Protein 3WCZ (pdb70)

Organism: Bombyx mori (NCBI:txid7091)

Foldseek 3Di:
DDAAAWDQFPVRDTDRQAEAEQACLPPDPPHDLLLSLVLLLLLLLLHYQEYEEEVVSVNLLSNLNNVVVCCVVPSDPPVSHAYEYEDDQQQQALVSQQVSLVVSCVSNVHQAHAEYEHEAQFHAHPVRHGDADGSLRSVNSVVVCCVVVRYVFYAYELAFLVRQVVSVVRDPDHHREYEYADELAAHPVVRCVSCVVVRHAYEHEPLHQPLDPSPDPPGADDHLVRPLLVVVCVVVVAGSLLVSLLLQVVSVYRYHDYDSDSVVSSRNSPNPPDHDDPVSNVVSNVNYNSDDSDDPCVCVPHHRNRD

Solvent-accessible surface area: 13074 Å² total; per-residue (Å²): 114,43,121,14,62,66,48,130,9,73,38,43,51,77,0,12,17,0,0,0,7,4,21,49,84,50,31,131,185,101,29,76,71,66,33,3,44,49,2,0,39,65,0,2,80,13,2,0,37,0,0,4,0,0,32,53,51,127,0,5,99,21,0,6,69,0,2,56,65,0,63,88,102,64,58,7,78,41,131,100,4,12,0,0,0,1,1,52,0,33,73,1,29,107,117,61,0,26,71,16,0,92,95,1,9,183,88,2,67,21,126,18,0,15,0,1,0,0,14,12,0,0,2,7,100,119,109,71,42,71,30,115,38,50,4,40,76,0,2,70,0,0,11,33,0,65,126,117,32,34,1,92,0,1,0,0,1,9,2,44,41,104,11,0,64,92,0,25,85,89,31,133,23,90,0,1,0,0,4,3,1,0,0,2,2,5,1,25,68,110,21,6,60,52,0,75,93,46,44,1,15,0,0,0,28,19,4,26,0,6,14,59,97,54,78,108,137,76,37,14,76,2,96,67,109,23,106,53,0,46,62,12,12,122,118,40,220,28,42,25,20,12,0,2,0,30,0,0,18,48,32,35,2,0,0,9,0,49,9,29,44,94,116,129,0,41,80,9,1,50,0,65,105,25,116,9,57,165,112,22,21,44,43,0,24,150,35,47,126,111,72,72,16,68,106,21,51,140,35,138,142,39,56,52,34,9,73

Sequence (307 aa):
AVQAPCIQLNDGNTIPIVALGTGRGTAKESDSIDEVRQAVYWAIEAGYRHIDTAAVYQDEEQVGQGIAAEAIANGLVTREELFVTTKLWNDKHARRDQVVPALQESLKKLGLDYIDLYLIHFPIATKPDDSPDNIDYLETWQQGMQDARQLGLARRSIGVSNFNATQITRLVSNSYYIRPVINQIEVNPTNTQEPLVAHCQSLGIAVMAYSPFGFVVSRGQTGAPPPRSDDPTLTALANKYRKSVGQILLRYLIDRGLIPIPKSTNKQRIAQNIDLFDFQLTFEEVAAINQFNKNHRVIDISDWKDYPNYPN

Radius of gyration: 18.41 Å; Cα contacts (8 Å, |Δi|>4): 609; chains: 1; bounding box: 46×53×42 Å

Secondary structure (DSSP, 8-state):
--PPPEEEPTTS-EEES--EE---TT--TT--THHHHHHHHHHHHTT--EEE--GGGT-HHHHHHHHHHHHHTTS--GGG-EEEEEE-TT--SHHHHHHHHHHHHHHHT-S-EEEEEES-S-EE-TTS-EE---HHHHHHHHHHHHHTTSEEEEEEES--HHHHHHHHHT-SS--SEEEEE-BTTB--HHHHHHHHHTT-EEEEESTTGGGS--S-SSPPSPPTT-HHHHHHHHHHT--HHHHHHHHHHHTT-EE--B---HHHHHHHH--SS----HHHHHHHHTT-----SS--GGGTTSTT---

Structure (mmCIF, N/CA/C/O backbone):
data_3WCZ
#
_entry.id   3WCZ
#
_cell.length_a   46.089
_cell.length_b   55.359
_cell.length_c   59.197
_cell.angle_alpha   90.00
_cell.angle_beta   106.80
_cell.angle_gamma   90.00
#
_symmetry.space_group_name_H-M   'P 1 21 1'
#
loop_
_entity.id
_entity.type
_entity.pdbx_description
1 polymer 'Aldo-keto reductase 2E'
2 non-polymer 'NADP NICOTINAMIDE-ADENINE-DINUCLEOTIDE PHOSPHATE'
3 non-polymer 1,2-ETHANEDIOL
4 non-polymer 'CITRIC ACID'
5 water water
#
loop_
_atom_site.group_PDB
_atom_site.id
_atom_site.type_symbol
_atom_site.label_atom_id
_atom_site.label_alt_id
_atom_site.label_comp_id
_atom_site.label_asym_id
_atom_site.label_entity_id
_atom_site.label_seq_id
_atom_site.pdbx_PDB_ins_code
_atom_site.Cartn_x
_atom_site.Cartn_y
_atom_site.Cartn_z
_atom_site.occupancy
_atom_site.B_iso_or_equiv
_atom_site.auth_seq_id
_atom_site.auth_comp_id
_atom_site.auth_asym_id
_atom_site.auth_atom_id
_atom_site.pdbx_PDB_model_num
ATOM 1 N N . ALA A 1 2 ? 33.253 18.305 16.088 1.00 25.72 2 ALA A N 1
ATOM 2 C CA . ALA A 1 2 ? 32.689 19.646 15.906 1.00 40.68 2 ALA A CA 1
ATOM 3 C C . ALA A 1 2 ? 31.565 19.956 16.908 1.00 40.59 2 ALA A C 1
ATOM 4 O O . ALA A 1 2 ? 31.743 20.783 17.798 1.00 35.04 2 ALA A O 1
ATOM 10 N N . VAL A 1 3 ? 30.409 19.304 16.760 1.00 24.42 3 VAL A N 1
ATOM 11 C CA . VAL A 1 3 ? 29.320 19.448 17.728 1.00 29.50 3 VAL A CA 1
ATOM 12 C C . VAL A 1 3 ? 28.979 18.073 18.300 1.00 21.85 3 VAL A C 1
ATOM 13 O O . VAL A 1 3 ? 28.623 17.176 17.531 1.00 26.15 3 VAL A O 1
ATOM 26 N N . GLN A 1 4 ? 29.098 17.858 19.615 1.00 23.01 4 GLN A N 1
ATOM 27 C CA . GLN A 1 4 ? 28.585 16.592 20.161 1.00 16.49 4 GLN A CA 1
ATOM 28 C C . GLN A 1 4 ? 27.177 16.790 20.702 1.00 15.81 4 GLN A C 1
ATOM 29 O O . GLN A 1 4 ? 26.896 17.682 21.528 1.00 17.37 4 GLN A O 1
ATOM 43 N N . ALA A 1 5 ? 26.265 15.992 20.178 1.00 11.37 5 ALA A N 1
ATOM 44 C CA . ALA A 1 5 ? 24.903 16.025 20.636 1.00 9.84 5 ALA A CA 1
ATOM 45 C C . ALA A 1 5 ? 24.875 15.603 22.089 1.00 11.06 5 ALA A C 1
ATOM 46 O O . ALA A 1 5 ? 25.647 14.725 22.522 1.00 11.33 5 ALA A O 1
ATOM 53 N N . PRO A 1 6 ? 23.963 16.189 22.869 1.00 9.27 6 PRO A N 1
ATOM 54 C CA . PRO A 1 6 ? 23.698 15.684 24.215 1.00 9.43 6 PRO A CA 1
ATOM 55 C C . PRO A 1 6 ? 23.049 14.323 24.169 1.00 14.48 6 PRO A C 1
ATOM 56 O O . PRO A 1 6 ? 22.643 13.854 23.096 1.00 12.55 6 PRO A O 1
ATOM 67 N N . CYS A 1 7 ? 22.878 13.709 25.331 1.00 15.68 7 CYS A N 1
ATOM 68 C CA . CYS A 1 7 ? 22.178 12.430 25.410 1.00 17.55 7 CYS A CA 1
ATOM 69 C C . CYS A 1 7 ? 20.801 12.417 26.124 1.00 20.17 7 CYS A C 1
ATOM 70 O O . CYS A 1 7 ? 20.481 13.303 26.925 1.00 19.68 7 CYS A O 1
ATOM 78 N N . ILE A 1 8 ? 19.977 11.419 25.805 1.00 19.85 8 ILE A N 1
ATOM 79 C CA . ILE A 1 8 ? 18.851 11.025 26.659 1.00 13.94 8 ILE A CA 1
ATOM 80 C C . ILE A 1 8 ? 19.332 9.806 27.508 1.00 19.18 8 ILE A C 1
ATOM 81 O O . ILE A 1 8 ? 20.048 8.914 27.015 1.00 20.04 8 ILE A O 1
ATOM 97 N N . GLN A 1 9 ? 19.035 9.797 28.803 1.00 20.55 9 GLN A N 1
ATOM 98 C CA . GLN A 1 9 ? 19.319 8.614 29.605 1.00 19.35 9 GLN A CA 1
ATOM 99 C C . GLN A 1 9 ? 18.147 7.654 29.451 1.00 12.51 9 GLN A C 1
ATOM 100 O O . GLN A 1 9 ? 17.026 8.045 29.694 1.00 14.83 9 GLN A O 1
ATOM 114 N N . LEU A 1 10 ? 18.411 6.423 28.999 1.00 12.93 10 LEU A N 1
ATOM 115 C CA . LEU A 1 10 ? 17.328 5.436 28.776 1.00 12.80 10 LEU A CA 1
ATOM 116 C C . LEU A 1 10 ? 16.852 4.779 30.072 1.00 11.38 10 LEU A C 1
ATOM 117 O O . LEU A 1 10 ? 17.524 4.871 31.110 1.00 11.54 10 LEU A O 1
ATOM 133 N N . ASN A 1 11 ? 15.712 4.091 30.001 1.00 10.18 11 ASN A N 1
ATOM 134 C CA . ASN A 1 11 ? 15.173 3.433 31.182 1.00 10.98 11 ASN A CA 1
ATOM 135 C C . ASN A 1 11 ? 16.057 2.320 31.760 1.00 10.94 11 ASN A C 1
ATOM 136 O O . ASN A 1 11 ? 15.801 1.864 32.878 1.00 13.26 11 ASN A O 1
ATOM 147 N N . ASP A 1 12 ? 17.085 1.889 31.035 1.00 9.94 12 ASP A N 1
ATOM 148 C CA . ASP A 1 12 ? 18.023 0.878 31.541 1.00 10.27 12 ASP A CA 1
ATOM 149 C C . ASP A 1 12 ? 19.359 1.518 31.999 1.00 10.69 12 ASP A C 1
ATOM 150 O O . ASP A 1 12 ? 20.315 0.811 32.325 1.00 10.66 12 ASP A O 1
ATOM 159 N N . GLY A 1 13 ? 19.405 2.848 31.992 1.00 10.36 13 GLY A N 1
ATOM 160 C CA . GLY A 1 13 ? 20.589 3.578 32.423 1.00 11.89 13 GLY A CA 1
ATOM 161 C C . GLY A 1 13 ? 21.554 3.962 31.326 1.00 13.51 13 GLY A C 1
ATOM 162 O O . GLY A 1 13 ? 22.400 4.838 31.530 1.00 14.60 13 GLY A O 1
ATOM 166 N N . ASN A 1 14 ? 21.436 3.323 30.164 1.00 10.83 14 ASN A N 1
ATOM 167 C CA . ASN A 1 14 ? 22.357 3.650 29.088 1.00 12.19 14 ASN A CA 1
ATOM 168 C C . ASN A 1 14 ? 22.061 5.026 28.526 1.00 12.55 14 ASN A C 1
ATOM 169 O O . ASN A 1 14 ? 20.918 5.444 28.457 1.00 14.01 14 ASN A O 1
ATOM 180 N N . THR A 1 15 ? 23.102 5.7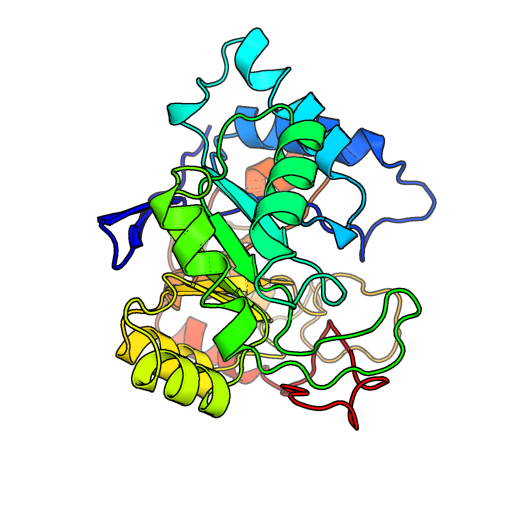38 28.129 1.00 14.81 15 THR A N 1
ATOM 181 C CA . THR A 1 15 ? 22.897 7.037 27.529 1.00 14.47 15 THR A CA 1
ATOM 182 C C . THR A 1 15 ? 23.036 6.941 26.025 1.00 13.38 15 THR A C 1
ATOM 183 O O . THR A 1 15 ? 23.862 6.183 25.518 1.00 15.91 15 THR A O 1
ATOM 194 N N . ILE A 1 16 ? 22.177 7.671 25.349 1.00 12.58 16 ILE A N 1
ATOM 195 C CA . ILE A 1 16 ? 22.116 7.613 23.899 1.00 10.34 16 ILE A CA 1
ATOM 196 C C . ILE A 1 16 ? 22.205 9.030 23.339 1.00 12.33 16 ILE A C 1
ATOM 197 O O . ILE A 1 16 ? 21.476 9.939 23.779 1.00 12.32 16 ILE A O 1
ATOM 213 N N . PRO A 1 17 ? 23.106 9.240 22.371 1.00 8.70 17 PRO A N 1
ATOM 214 C CA . PRO A 1 17 ? 23.166 10.571 21.760 1.00 7.87 17 PRO A CA 1
ATOM 215 C C . PRO A 1 17 ? 21.895 10.859 21.015 1.00 8.70 17 PRO A C 1
ATOM 216 O O . PRO A 1 17 ? 21.382 9.972 20.322 1.00 9.52 17 PRO A O 1
ATOM 227 N N . ILE A 1 18 ? 21.394 12.086 21.103 1.00 8.77 18 ILE A N 1
ATOM 228 C CA . ILE A 1 18 ? 20.063 12.398 20.627 1.00 9.24 18 ILE A CA 1
ATOM 229 C C . ILE A 1 18 ? 19.954 12.813 19.149 1.00 8.40 18 ILE A C 1
ATOM 230 O O . ILE A 1 18 ? 18.891 13.170 18.696 1.00 10.27 18 ILE A O 1
ATOM 246 N N . VAL A 1 19 ? 21.060 12.748 18.406 1.00 8.48 19 VAL A N 1
ATOM 247 C CA . VAL A 1 19 ? 21.016 12.791 16.945 1.00 8.21 19 VAL A CA 1
ATOM 248 C C . VAL A 1 19 ? 21.725 11.549 16.428 1.00 7.38 19 VAL A C 1
ATOM 249 O O . VAL A 1 19 ? 22.816 11.252 16.876 1.00 8.56 19 VAL A O 1
ATOM 262 N N . ALA A 1 20 ? 21.096 10.835 15.497 1.00 7.36 20 ALA A N 1
ATOM 263 C CA . ALA A 1 20 ? 21.697 9.680 14.839 1.00 6.83 20 ALA A CA 1
ATOM 264 C C . ALA A 1 20 ? 21.829 9.912 13.358 1.00 6.38 20 ALA A C 1
ATOM 265 O O . ALA A 1 20 ? 20.928 10.467 12.726 1.00 8.30 20 ALA A O 1
ATOM 272 N N . LEU A 1 21 ? 22.949 9.471 12.800 1.00 6.91 21 LEU A N 1
ATOM 273 C CA . LEU A 1 21 ? 23.080 9.435 11.345 1.00 7.55 21 LEU A CA 1
ATOM 274 C C . LEU A 1 21 ? 22.251 8.307 10.753 1.00 7.82 21 LEU A C 1
ATOM 275 O O . LEU A 1 21 ? 22.428 7.150 11.133 1.00 7.46 21 LEU A O 1
ATOM 291 N N . GLY A 1 22 ? 21.356 8.627 9.834 1.00 7.05 22 GLY A N 1
ATOM 292 C CA . GLY A 1 22 ? 20.649 7.594 9.111 1.00 7.53 22 GLY A CA 1
ATOM 293 C C . GLY A 1 22 ? 21.457 6.991 7.985 1.00 7.86 22 GLY A C 1
ATOM 294 O O . GLY A 1 22 ? 22.156 7.706 7.258 1.00 8.49 22 GLY A O 1
ATOM 298 N N . THR A 1 23 ? 21.372 5.672 7.852 1.00 7.94 23 THR A N 1
ATOM 299 C CA . THR A 1 23 ? 22.073 4.953 6.785 1.00 9.22 23 THR A CA 1
ATOM 300 C C . THR A 1 23 ? 21.140 4.110 5.947 1.00 8.53 23 THR A C 1
ATOM 301 O O . THR A 1 23 ? 21.600 3.251 5.181 1.00 10.45 23 THR A O 1
ATOM 312 N N . GLY A 1 24 ? 19.845 4.354 6.031 1.00 9.27 24 GLY A N 1
ATOM 313 C CA . GLY A 1 24 ? 18.928 3.748 5.081 1.00 8.80 24 GLY A CA 1
ATOM 314 C C . GLY A 1 24 ? 19.137 4.379 3.719 1.00 10.10 24 GLY A C 1
ATOM 315 O O . GLY A 1 24 ? 19.602 5.537 3.593 1.00 10.64 24 GLY A O 1
ATOM 319 N N . ARG A 1 25 ? 18.777 3.634 2.675 1.00 13.18 25 ARG A N 1
ATOM 320 C CA . ARG A 1 25 ? 19.085 4.023 1.311 1.00 14.47 25 ARG A CA 1
ATOM 321 C C . ARG A 1 25 ? 17.857 4.416 0.503 1.00 15.60 25 ARG A C 1
ATOM 322 O O . ARG A 1 25 ? 17.951 4.549 -0.727 1.00 15.32 25 ARG A O 1
ATOM 343 N N . GLY A 1 26 ? 16.720 4.619 1.159 1.00 15.45 26 GLY A N 1
ATOM 344 C CA . GLY A 1 26 ? 15.506 4.994 0.451 1.00 14.93 26 GLY A CA 1
ATOM 345 C C . GLY A 1 26 ? 15.638 6.245 -0.411 1.00 14.81 26 GLY A C 1
ATOM 346 O O . GLY A 1 26 ? 14.983 6.365 -1.446 1.00 16.05 26 GLY A O 1
ATOM 350 N N . THR A 1 27 ? 16.491 7.184 -0.020 1.00 13.37 27 THR A N 1
ATOM 351 C CA . THR A 1 27 ? 16.634 8.420 -0.776 1.00 13.73 27 THR A CA 1
ATOM 352 C C . THR A 1 27 ? 17.832 8.403 -1.722 1.00 13.14 27 THR A C 1
ATOM 353 O O . THR A 1 27 ? 18.103 9.408 -2.384 1.00 16.01 27 THR A O 1
ATOM 364 N N . ALA A 1 28 ? 18.546 7.283 -1.771 1.00 15.45 28 ALA A N 1
ATOM 365 C CA . ALA A 1 28 ? 19.774 7.251 -2.569 1.00 17.18 28 ALA A CA 1
ATOM 366 C C . ALA A 1 28 ? 19.435 7.401 -4.052 1.00 24.75 28 ALA A C 1
ATOM 367 O O . ALA A 1 28 ? 18.508 6.779 -4.555 1.00 23.23 28 ALA A O 1
ATOM 374 N N . LYS A 1 29 ? 20.184 8.251 -4.743 1.00 27.12 29 LYS A N 1
ATOM 375 C CA . LYS A 1 29 ? 19.905 8.515 -6.153 1.00 30.63 29 LYS A CA 1
ATOM 376 C C . LYS A 1 29 ? 20.624 7.459 -6.992 1.00 35.68 29 LYS A C 1
ATOM 377 O O . LYS A 1 29 ? 21.390 6.657 -6.461 1.00 29.33 29 LYS A O 1
ATOM 396 N N . GLU A 1 30 ? 20.375 7.441 -8.296 1.00 40.96 30 GLU A N 1
ATOM 397 C CA . GLU A 1 30 ? 21.034 6.458 -9.164 1.00 40.63 30 GLU A CA 1
ATOM 398 C C . GLU A 1 30 ? 22.550 6.637 -9.146 1.00 34.28 30 GLU A C 1
ATOM 399 O O . GLU A 1 30 ? 23.306 5.666 -9.276 1.00 33.50 30 GLU A O 1
ATOM 411 N N . SER A 1 31 ? 22.971 7.885 -8.960 1.00 30.50 31 SER A N 1
ATOM 412 C CA . SER A 1 31 ? 24.371 8.272 -8.955 1.00 33.54 31 SER A CA 1
ATOM 413 C C . SER A 1 31 ? 25.060 8.008 -7.604 1.00 41.41 31 SER A C 1
ATOM 414 O O . SER A 1 31 ? 26.233 8.345 -7.428 1.00 34.79 31 SER A O 1
ATOM 422 N N . ASP A 1 32 ? 24.329 7.418 -6.657 1.00 29.43 32 ASP A N 1
ATOM 423 C CA . ASP A 1 32 ? 24.853 7.206 -5.309 1.00 36.26 32 ASP A CA 1
ATOM 424 C C . ASP A 1 32 ? 25.228 5.732 -5.071 1.00 28.82 32 ASP A C 1
ATOM 425 O O . ASP A 1 32 ? 24.351 4.871 -4.972 1.00 35.30 32 ASP A O 1
ATOM 434 N N . SER A 1 33 ? 26.528 5.445 -4.998 1.00 23.24 33 SER A N 1
ATOM 435 C CA . SER A 1 33 ? 26.987 4.079 -4.761 1.00 22.78 33 SER A CA 1
ATOM 436 C C . SER A 1 33 ? 27.080 3.847 -3.265 1.00 17.46 33 SER A C 1
ATOM 437 O O . SER A 1 33 ? 27.248 4.795 -2.493 1.00 18.29 33 SER A O 1
ATOM 445 N N . ILE A 1 34 ? 27.017 2.586 -2.867 1.00 14.01 34 ILE A N 1
ATOM 446 C CA . ILE A 1 34 ? 26.878 2.260 -1.457 1.00 14.98 34 ILE A CA 1
ATOM 447 C C . ILE A 1 34 ? 28.108 2.684 -0.636 1.00 13.96 34 ILE A C 1
ATOM 448 O O . ILE A 1 34 ? 27.997 2.900 0.583 1.00 11.03 34 ILE A O 1
ATOM 464 N N . ASP A 1 35 ? 29.275 2.833 -1.261 1.00 12.91 35 ASP A N 1
ATOM 465 C CA . ASP A 1 35 ? 30.461 3.273 -0.532 1.00 12.33 35 ASP A CA 1
ATOM 466 C C . ASP A 1 35 ? 30.247 4.642 0.090 1.00 10.82 35 ASP A C 1
ATOM 467 O O . ASP A 1 3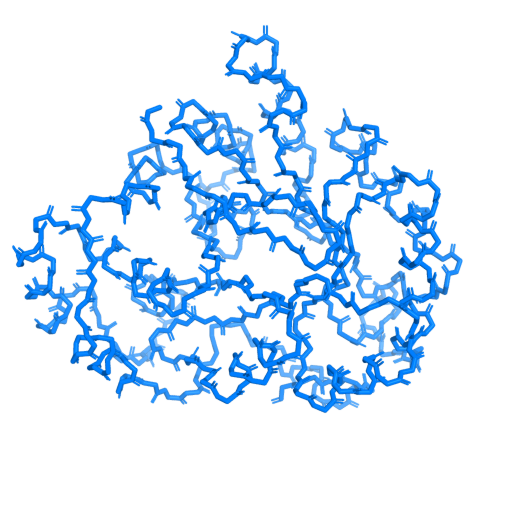5 ? 30.937 5.005 1.056 1.00 10.81 35 ASP A O 1
ATOM 476 N N . GLU A 1 36 ? 29.311 5.425 -0.444 1.00 11.61 36 GLU A N 1
ATOM 477 C CA . GLU A 1 36 ? 29.044 6.728 0.167 1.00 10.84 36 GLU A CA 1
ATOM 478 C C . GLU A 1 36 ? 28.559 6.602 1.612 1.00 11.10 36 GLU A C 1
ATOM 479 O O . GLU A 1 36 ? 28.672 7.553 2.373 1.00 10.71 36 GLU A O 1
ATOM 491 N N . VAL A 1 37 ? 28.034 5.453 1.994 1.00 10.94 37 VAL A N 1
ATOM 492 C CA . VAL A 1 37 ? 27.612 5.243 3.371 1.00 11.44 37 VAL A CA 1
ATOM 493 C C . VAL A 1 37 ? 28.831 5.141 4.276 1.00 10.29 37 VAL A C 1
ATOM 494 O O . VAL A 1 37 ? 28.827 5.682 5.372 1.00 9.77 37 VAL A O 1
ATOM 507 N N . ARG A 1 38 ? 29.880 4.440 3.855 1.00 9.24 38 ARG A N 1
ATOM 508 C CA . ARG A 1 38 ? 31.115 4.380 4.613 1.00 10.33 38 ARG A CA 1
ATOM 509 C C . ARG A 1 38 ? 31.652 5.786 4.813 1.00 10.18 38 ARG A C 1
ATOM 510 O O . ARG A 1 38 ? 31.974 6.203 5.935 1.00 9.83 38 ARG A O 1
ATOM 531 N N . GLN A 1 39 ? 31.701 6.561 3.732 1.00 9.98 39 GLN A N 1
ATOM 532 C CA . GLN A 1 39 ? 32.208 7.923 3.821 1.00 10.78 39 GLN A CA 1
ATOM 533 C C . GLN A 1 39 ? 31.332 8.794 4.719 1.00 8.02 39 GLN A C 1
ATOM 534 O O . GLN A 1 39 ? 31.849 9.605 5.491 1.00 9.45 39 GLN A O 1
ATOM 548 N N . ALA A 1 40 ? 30.011 8.632 4.620 1.00 8.57 40 ALA A N 1
ATOM 549 C CA . ALA A 1 40 ? 29.089 9.422 5.440 1.00 8.73 40 ALA A CA 1
ATOM 550 C C . ALA A 1 40 ? 29.278 9.127 6.926 1.00 8.11 40 ALA A C 1
ATOM 551 O O . ALA A 1 40 ? 29.262 10.029 7.750 1.00 8.83 40 ALA A O 1
ATOM 558 N N . VAL A 1 41 ? 29.418 7.849 7.268 1.00 8.47 41 VAL A N 1
ATOM 559 C CA . VAL A 1 41 ? 29.666 7.466 8.661 1.00 8.76 41 VAL A CA 1
ATOM 560 C C . VAL A 1 41 ? 30.942 8.108 9.181 1.00 8.74 41 VAL A C 1
ATOM 561 O O . VAL A 1 41 ? 30.974 8.671 10.291 1.00 8.56 41 VAL A O 1
ATOM 574 N N . TYR A 1 42 ? 31.999 8.040 8.383 1.00 8.93 42 TYR A N 1
ATOM 575 C CA . TYR A 1 42 ? 33.249 8.684 8.764 1.00 10.27 42 TYR A CA 1
ATOM 576 C C . TYR A 1 42 ? 33.097 10.192 8.962 1.00 9.30 42 TYR A C 1
ATOM 577 O O . TYR A 1 42 ? 33.497 10.745 9.973 1.00 9.69 42 TYR A O 1
ATOM 595 N N . TRP A 1 43 ? 32.500 10.860 7.978 1.00 8.93 43 TRP A N 1
ATOM 596 C CA . TRP A 1 43 ? 32.299 12.289 8.074 1.00 8.68 43 TRP A CA 1
ATOM 597 C C . TRP A 1 43 ? 31.442 12.679 9.294 1.00 8.57 43 TRP A C 1
ATOM 598 O O . TRP A 1 43 ? 31.672 13.697 9.949 1.00 9.11 43 TRP A O 1
ATOM 619 N N . ALA A 1 44 ? 30.409 11.879 9.564 1.00 8.48 44 ALA A N 1
ATOM 620 C CA . ALA A 1 44 ? 29.531 12.153 10.697 1.00 8.49 44 ALA A CA 1
ATOM 621 C C . ALA A 1 44 ? 30.319 12.093 11.989 1.00 8.48 44 ALA A C 1
ATOM 622 O O . ALA A 1 44 ? 30.250 12.996 12.813 1.00 8.47 44 ALA A O 1
ATOM 629 N N . ILE A 1 45 ? 31.083 11.026 12.179 1.00 8.44 45 ILE A N 1
ATOM 630 C CA . ILE A 1 45 ? 31.887 10.930 13.390 1.00 9.01 45 ILE A CA 1
ATOM 631 C C . ILE A 1 45 ? 32.885 12.086 13.488 1.00 9.81 45 ILE A C 1
ATOM 632 O O . ILE A 1 45 ? 33.060 12.664 14.550 1.00 9.33 45 ILE A O 1
ATOM 648 N N . GLU A 1 46 ? 33.492 12.442 12.370 1.00 9.55 46 GLU A N 1
ATOM 649 C CA . GLU A 1 46 ? 34.434 13.543 12.332 1.00 9.94 46 GLU A CA 1
ATOM 650 C C . GLU A 1 46 ? 33.744 14.846 12.750 1.00 11.28 46 GLU A C 1
ATOM 651 O O . GLU A 1 46 ? 34.346 15.695 13.428 1.00 12.72 46 GLU A O 1
ATOM 663 N N . ALA A 1 47 ? 32.491 15.018 12.345 1.00 9.51 47 ALA A N 1
ATOM 664 C CA . ALA A 1 47 ? 31.692 16.206 12.671 1.00 10.30 47 ALA A CA 1
ATOM 665 C C . ALA A 1 47 ? 31.080 16.175 14.057 1.00 11.96 47 ALA A C 1
ATOM 666 O O . ALA A 1 47 ? 30.368 17.106 14.447 1.00 13.34 47 ALA A O 1
ATOM 673 N N . GLY A 1 48 ? 31.349 15.126 14.825 1.00 9.50 48 GLY A N 1
ATOM 674 C CA . GLY A 1 48 ? 30.843 15.029 16.186 1.00 9.47 48 GLY A CA 1
ATOM 675 C C . GLY A 1 48 ? 29.714 14.062 16.474 1.00 7.68 48 GLY A C 1
ATOM 676 O O . GLY A 1 48 ? 29.342 13.888 17.629 1.00 9.06 48 GLY A O 1
ATOM 680 N N . TYR A 1 49 ? 29.190 13.405 15.445 1.00 8.82 49 TYR A N 1
ATOM 681 C CA . TYR A 1 49 ? 28.180 12.375 15.696 1.00 7.98 49 TYR A CA 1
ATOM 682 C C . TYR A 1 49 ? 28.814 11.226 16.469 1.00 7.84 49 TYR A C 1
ATOM 683 O O . TYR A 1 49 ? 29.976 10.844 16.225 1.00 8.95 49 TYR A O 1
ATOM 701 N N . ARG A 1 50 ? 28.012 10.654 17.356 1.00 7.97 50 ARG A N 1
ATOM 702 C CA . ARG A 1 50 ? 28.406 9.481 18.109 1.00 8.77 50 ARG A CA 1
ATOM 703 C C . ARG A 1 50 ? 27.310 8.426 18.052 1.00 8.64 50 ARG A C 1
ATOM 704 O O . ARG A 1 50 ? 27.340 7.481 18.846 1.00 12.79 50 ARG A O 1
ATOM 725 N N . HIS A 1 51 ? 26.317 8.583 17.204 1.00 7.31 51 HIS A N 1
ATOM 726 C CA . HIS A 1 51 ? 25.225 7.616 17.085 1.00 8.02 51 HIS A CA 1
ATOM 727 C C . HIS A 1 51 ? 24.954 7.377 15.607 1.00 7.23 51 HIS A C 1
ATOM 728 O O . HIS A 1 51 ? 24.743 8.331 14.863 1.00 7.92 51 HIS A O 1
ATOM 743 N N . ILE A 1 52 ? 25.001 6.101 15.195 1.00 7.39 52 ILE A N 1
ATOM 744 C CA . ILE A 1 52 ? 24.725 5.687 13.819 1.00 8.28 52 ILE A CA 1
ATOM 745 C C . ILE A 1 52 ? 23.547 4.727 13.852 1.00 7.65 52 ILE A C 1
ATOM 746 O O . ILE A 1 52 ? 23.564 3.806 14.670 1.00 7.54 52 ILE A O 1
ATOM 762 N N . ASP A 1 53 ? 22.557 4.936 12.980 1.00 7.08 53 ASP A N 1
ATOM 763 C CA . ASP A 1 53 ? 21.388 4.057 12.830 1.00 6.66 53 ASP A CA 1
ATOM 764 C C . ASP A 1 53 ? 21.516 3.280 11.526 1.00 7.90 53 ASP A C 1
ATOM 765 O O . ASP A 1 53 ? 21.665 3.892 10.463 1.00 7.61 53 ASP A O 1
ATOM 774 N N . THR A 1 54 ? 21.494 1.952 11.610 1.00 7.74 54 THR A N 1
ATOM 775 C CA . THR A 1 54 ? 21.522 1.091 10.448 1.00 7.44 54 THR A CA 1
ATOM 776 C C . THR A 1 54 ? 20.561 -0.068 10.649 1.00 6.71 54 THR A C 1
ATOM 777 O O . THR A 1 54 ? 19.749 -0.061 11.567 1.00 7.79 54 THR A O 1
ATOM 788 N N . ALA A 1 55 ? 20.628 -1.057 9.753 1.00 7.60 55 ALA A N 1
ATOM 789 C CA . ALA A 1 55 ? 19.701 -2.192 9.789 1.00 8.27 55 ALA A CA 1
ATOM 790 C C . ALA A 1 55 ? 20.219 -3.289 8.898 1.00 7.95 55 ALA A C 1
ATOM 791 O O . ALA A 1 55 ? 20.852 -3.025 7.871 1.00 8.85 55 ALA A O 1
ATOM 798 N N . ALA A 1 56 ? 19.951 -4.535 9.283 1.00 8.91 56 ALA A N 1
ATOM 799 C CA . ALA A 1 56 ? 20.304 -5.661 8.423 1.00 8.48 56 ALA A CA 1
ATOM 800 C C . ALA A 1 56 ? 19.724 -5.484 7.014 1.00 8.60 56 ALA A C 1
ATOM 801 O O . ALA A 1 56 ? 20.409 -5.712 5.995 1.00 10.82 56 ALA A O 1
ATOM 808 N N . VAL A 1 57 ? 18.467 -5.058 6.942 1.00 8.75 57 VAL A N 1
ATOM 809 C CA . VAL A 1 57 ? 17.774 -4.997 5.655 1.00 9.75 57 VAL A CA 1
ATOM 810 C C . VAL A 1 57 ? 18.360 -3.924 4.719 1.00 11.50 57 VAL A C 1
ATOM 811 O O . VAL A 1 57 ? 18.119 -3.957 3.502 1.00 10.84 57 VAL A O 1
ATOM 824 N N . TYR A 1 58 ? 19.111 -2.953 5.253 1.00 9.70 58 TYR A N 1
ATOM 825 C CA . TYR A 1 58 ? 19.706 -1.941 4.400 1.00 9.33 58 TYR A CA 1
ATOM 826 C C . TYR A 1 58 ? 20.861 -2.468 3.566 1.00 10.32 58 TYR A C 1
ATOM 827 O O . TYR A 1 58 ? 21.283 -1.815 2.620 1.00 10.86 58 TYR A O 1
ATOM 845 N N . GLN A 1 59 ? 21.374 -3.622 3.946 1.00 9.71 59 GLN A N 1
ATOM 846 C CA . GLN A 1 59 ? 22.472 -4.287 3.251 1.00 11.40 59 GLN A CA 1
ATOM 847 C C . GLN A 1 59 ? 23.705 -3.403 3.188 1.00 12.65 59 GLN A C 1
ATOM 848 O O . GLN A 1 59 ? 24.526 -3.505 2.271 1.00 15.49 59 GLN A O 1
ATOM 862 N N . ASP A 1 60 ? 23.864 -2.538 4.182 1.00 10.26 60 ASP A N 1
ATOM 863 C CA . ASP A 1 60 ? 25.034 -1.647 4.240 1.00 10.86 60 ASP A CA 1
ATOM 864 C C . ASP A 1 60 ? 25.727 -1.665 5.586 1.00 10.31 60 ASP A C 1
ATOM 865 O O . ASP A 1 60 ? 26.522 -0.780 5.872 1.00 10.24 60 ASP A O 1
ATOM 874 N N . GLU A 1 61 ? 25.472 -2.677 6.410 1.00 9.10 61 GLU A N 1
ATOM 875 C CA . GLU A 1 61 ? 26.207 -2.802 7.663 1.00 9.84 61 GLU A CA 1
ATOM 876 C C . GLU A 1 61 ? 27.706 -2.903 7.428 1.00 9.10 61 GLU A C 1
ATOM 877 O O . GLU A 1 61 ? 28.511 -2.427 8.245 1.00 9.48 61 GLU A O 1
ATOM 889 N N . GLU A 1 62 ? 28.092 -3.529 6.309 1.00 10.20 62 GLU A N 1
ATOM 890 C CA . GLU A 1 62 ? 29.506 -3.635 6.011 1.00 10.98 62 GLU A CA 1
ATOM 891 C C . GLU A 1 62 ? 30.130 -2.246 5.838 1.00 10.04 62 GLU A C 1
ATOM 892 O O . GLU A 1 62 ? 31.219 -1.975 6.370 1.00 10.16 62 GLU A O 1
ATOM 904 N N . GLN A 1 63 ? 29.449 -1.364 5.114 1.00 10.10 63 GLN A N 1
ATOM 905 C CA . GLN A 1 63 ? 29.932 -0.004 4.891 1.00 9.90 63 GLN A CA 1
ATOM 906 C C . GLN A 1 63 ? 29.963 0.784 6.208 1.00 10.51 63 GLN A C 1
ATOM 907 O O . GLN A 1 63 ? 30.906 1.525 6.483 1.00 9.23 63 GLN A O 1
ATOM 921 N N . VAL A 1 64 ? 28.923 0.637 7.023 1.00 8.56 64 VAL A N 1
ATOM 922 C CA . VAL A 1 64 ? 28.908 1.262 8.330 1.00 8.83 64 VAL A CA 1
ATOM 923 C C . VAL A 1 64 ? 30.101 0.789 9.155 1.00 10.18 64 VAL A C 1
ATOM 924 O O . VAL A 1 64 ? 30.785 1.588 9.788 1.00 9.48 64 VAL A O 1
ATOM 937 N N . GLY A 1 65 ? 30.356 -0.514 9.128 1.00 9.05 65 GLY A N 1
ATOM 938 C CA . GLY A 1 65 ? 31.493 -1.054 9.825 1.00 10.74 65 GLY A CA 1
ATOM 939 C C . GLY A 1 65 ? 32.816 -0.547 9.314 1.00 9.46 65 GLY A C 1
ATOM 940 O O . GLY A 1 65 ? 33.729 -0.312 10.089 1.00 9.97 65 GLY A O 1
ATOM 944 N N . GLN A 1 66 ? 32.926 -0.383 8.002 1.00 9.38 66 GLN A N 1
ATOM 945 C CA . GLN A 1 66 ? 34.137 0.188 7.395 1.00 10.18 66 GLN A CA 1
ATOM 946 C C . GLN A 1 66 ? 34.370 1.616 7.895 1.00 9.38 66 GLN A C 1
ATOM 947 O O . GLN A 1 66 ? 35.496 1.968 8.226 1.00 11.18 66 GLN A O 1
ATOM 961 N N . GLY A 1 67 ? 33.320 2.428 7.922 1.00 8.87 67 GLY A N 1
ATOM 962 C CA . GLY A 1 67 ? 33.420 3.802 8.371 1.00 8.62 67 GLY A CA 1
ATOM 963 C C . GLY A 1 67 ? 33.794 3.906 9.828 1.00 9.09 67 GLY A C 1
ATOM 964 O O . GLY A 1 67 ? 34.656 4.702 10.204 1.00 9.97 67 GLY A O 1
ATOM 968 N N . ILE A 1 68 ? 33.171 3.079 10.665 1.00 9.22 68 ILE A N 1
ATOM 969 C CA . ILE A 1 68 ? 33.495 3.022 12.088 1.00 8.92 68 ILE A CA 1
ATOM 970 C C . ILE A 1 68 ? 34.950 2.618 12.277 1.00 9.42 68 ILE A C 1
ATOM 971 O O . ILE A 1 68 ? 35.676 3.224 13.064 1.00 9.64 68 ILE A O 1
ATOM 987 N N A ALA A 1 69 ? 35.366 1.582 11.554 0.05 9.20 69 ALA A N 1
ATOM 988 N N B ALA A 1 69 ? 35.373 1.590 11.545 0.95 9.08 69 ALA A N 1
ATOM 989 C CA A ALA A 1 69 ? 36.725 1.064 11.662 0.05 9.65 69 ALA A CA 1
ATOM 990 C CA B ALA A 1 69 ? 36.735 1.093 11.712 0.95 9.50 69 ALA A CA 1
ATOM 991 C C A ALA A 1 69 ? 37.743 2.142 11.316 0.05 10.49 69 ALA A C 1
ATOM 992 C C B ALA A 1 69 ? 37.749 2.165 11.331 0.95 10.44 69 ALA A C 1
ATOM 993 O O A ALA A 1 69 ? 38.767 2.280 11.984 0.05 11.63 69 ALA A O 1
ATOM 994 O O B ALA A 1 69 ? 38.778 2.331 11.991 0.95 11.65 69 ALA A O 1
ATOM 1007 N N . GLU A 1 70 ? 37.458 2.904 10.266 1.00 10.44 70 GLU A N 1
ATOM 1008 C CA . GLU A 1 70 ? 38.356 3.986 9.844 1.00 11.29 70 GLU A CA 1
ATOM 1009 C C . GLU A 1 70 ? 38.391 5.125 10.867 1.00 11.10 70 GLU A C 1
ATOM 1010 O O . GLU A 1 70 ? 39.452 5.670 11.172 1.00 11.02 70 GLU A O 1
ATOM 1023 N N . ALA A 1 71 ? 37.238 5.460 11.446 1.00 9.45 71 ALA A N 1
ATOM 1024 C CA . ALA A 1 71 ? 37.192 6.505 12.452 1.00 9.79 71 ALA A CA 1
ATOM 1025 C C . ALA A 1 71 ? 37.999 6.104 13.693 1.00 10.61 71 ALA A C 1
ATOM 1026 O O . ALA A 1 71 ? 38.684 6.927 14.296 1.00 11.14 71 ALA A O 1
ATOM 1033 N N . ILE A 1 72 ? 37.878 4.847 14.113 1.00 10.94 72 ILE A N 1
ATOM 1034 C CA . ILE A 1 72 ? 38.624 4.350 15.252 1.00 10.87 72 ILE A CA 1
ATOM 1035 C C . ILE A 1 72 ? 40.127 4.296 14.935 1.00 10.45 72 ILE A C 1
ATOM 1036 O O . ILE A 1 72 ? 40.940 4.771 15.743 1.00 11.38 72 ILE A O 1
ATOM 1052 N N . ALA A 1 73 ? 40.479 3.793 13.768 1.00 11.00 73 ALA A N 1
ATOM 1053 C CA . ALA A 1 73 ? 41.888 3.646 13.402 1.00 10.64 73 ALA A CA 1
ATOM 1054 C C . ALA A 1 73 ? 42.578 4.985 13.227 1.00 12.88 73 ALA A C 1
ATOM 1055 O O . ALA A 1 73 ? 43.786 5.096 13.457 1.00 14.61 73 ALA A O 1
ATOM 1062 N N . ASN A 1 74 ? 41.825 6.009 12.836 1.00 13.12 74 ASN A N 1
ATOM 1063 C CA . ASN A 1 74 ? 42.404 7.329 12.635 1.00 13.16 74 ASN A CA 1
ATOM 1064 C C . ASN A 1 74 ? 42.351 8.156 13.900 1.00 13.45 74 ASN A C 1
ATOM 1065 O O . ASN A 1 74 ? 42.780 9.316 13.890 1.00 17.19 74 ASN A O 1
ATOM 1076 N N . GLY A 1 75 ? 41.818 7.601 14.991 1.00 12.82 75 GLY A N 1
ATOM 1077 C CA . GLY A 1 75 ? 41.800 8.268 16.271 1.00 11.97 75 GLY A CA 1
ATOM 1078 C C . GLY A 1 75 ? 40.690 9.276 16.511 1.00 12.62 75 GLY A C 1
ATOM 1079 O O . GLY A 1 75 ? 40.784 10.052 17.455 1.00 15.31 75 GLY A O 1
ATOM 1083 N N . LEU A 1 76 ? 39.635 9.249 15.704 1.00 13.39 76 LEU A N 1
ATOM 1084 C CA . LEU A 1 76 ? 38.529 10.170 15.922 1.00 13.29 76 LEU A CA 1
ATOM 1085 C C . LEU A 1 76 ? 37.744 9.844 17.176 1.00 12.69 76 LEU A C 1
ATOM 1086 O O . LEU A 1 76 ? 37.234 10.737 17.862 1.00 15.01 76 LEU A O 1
ATOM 1102 N N . VAL A 1 77 ? 37.634 8.550 17.479 1.00 10.80 77 VAL A N 1
ATOM 1103 C CA . VAL A 1 77 ? 36.809 8.045 18.564 1.00 12.14 77 VAL A CA 1
ATOM 1104 C C . VAL A 1 77 ? 37.325 6.689 18.992 1.00 11.52 77 VAL A C 1
ATOM 1105 O O . VAL A 1 77 ? 38.024 6.026 18.226 1.00 11.65 77 VAL A O 1
ATOM 1118 N N . THR A 1 78 ? 36.930 6.259 20.179 1.00 12.68 78 THR A N 1
ATOM 1119 C CA . THR A 1 78 ? 37.084 4.855 20.550 1.00 10.82 78 THR A CA 1
ATOM 1120 C C . THR A 1 78 ? 35.743 4.154 20.426 1.00 11.74 78 THR A C 1
ATOM 1121 O O . THR A 1 78 ? 34.703 4.800 20.371 1.00 11.67 78 THR A O 1
ATOM 1132 N N . ARG A 1 79 ? 35.751 2.823 20.412 1.00 10.76 79 ARG A N 1
ATOM 1133 C CA . ARG A 1 79 ? 34.496 2.091 20.330 1.00 11.56 79 ARG A CA 1
ATOM 1134 C C . ARG A 1 79 ? 33.502 2.458 21.424 1.00 10.92 79 ARG A C 1
ATOM 1135 O O . ARG A 1 79 ? 32.305 2.618 21.156 1.00 10.35 79 ARG A O 1
ATOM 1156 N N . GLU A 1 80 ? 33.960 2.639 22.654 1.00 11.95 80 GLU A N 1
ATOM 1157 C CA . GLU A 1 80 ? 33.036 2.904 23.740 1.00 12.87 80 GLU A CA 1
ATOM 1158 C C . GLU A 1 80 ? 32.390 4.285 23.670 1.00 12.67 80 GLU A C 1
ATOM 1159 O O . GLU A 1 80 ? 31.368 4.514 24.305 1.00 14.40 80 GLU A O 1
ATOM 1171 N N . GLU A 1 81 ? 32.975 5.187 22.884 1.00 10.98 81 GLU A N 1
ATOM 1172 C CA . GLU A 1 81 ? 32.405 6.497 22.637 1.00 10.21 81 GLU A CA 1
ATOM 1173 C C . GLU A 1 81 ? 31.304 6.493 21.587 1.00 9.86 81 GLU A C 1
ATOM 1174 O O . GLU A 1 81 ? 30.599 7.494 21.430 1.00 11.06 81 GLU A O 1
ATOM 1186 N N . LEU A 1 82 ? 31.182 5.404 20.819 1.00 9.62 82 LEU A N 1
ATOM 1187 C CA . LEU A 1 82 ? 30.164 5.304 19.778 1.00 10.08 82 LEU A CA 1
ATOM 1188 C C . LEU A 1 82 ? 28.950 4.548 20.265 1.00 8.54 82 LEU A C 1
ATOM 1189 O O . LEU A 1 82 ? 29.075 3.610 21.034 1.00 9.45 82 LEU A O 1
ATOM 1205 N N . PHE A 1 83 ? 27.790 4.938 19.762 1.00 7.95 83 PHE A N 1
ATOM 1206 C CA . PHE A 1 83 ? 26.518 4.274 19.989 1.00 8.58 83 PHE A CA 1
ATOM 1207 C C . PHE A 1 83 ? 26.021 3.785 18.635 1.00 7.48 83 PHE A C 1
ATOM 1208 O O . PHE A 1 83 ? 25.696 4.600 17.777 1.00 8.24 83 PHE A O 1
ATOM 1225 N N . VAL A 1 84 ? 25.998 2.476 18.423 1.00 8.25 84 VAL A N 1
ATOM 1226 C CA . VAL A 1 84 ? 25.583 1.910 17.158 1.00 7.36 84 VAL A CA 1
ATOM 1227 C C . VAL A 1 84 ? 24.252 1.205 17.381 1.00 7.27 84 VAL A C 1
ATOM 1228 O O . VAL A 1 84 ? 24.120 0.361 18.272 1.00 8.05 84 VAL A O 1
ATOM 1241 N N . THR A 1 85 ? 23.305 1.512 16.512 1.00 7.21 85 THR A N 1
ATOM 1242 C CA . THR A 1 85 ? 21.968 0.948 16.491 1.00 7.63 85 THR A CA 1
ATOM 1243 C C . THR A 1 85 ? 21.777 0.136 15.220 1.00 7.42 85 THR A C 1
ATOM 1244 O O . THR A 1 85 ? 22.032 0.634 14.128 1.00 7.66 85 THR A O 1
ATOM 1255 N N . THR A 1 86 ? 21.324 -1.115 15.339 1.00 7.10 86 THR A N 1
ATOM 1256 C CA . THR A 1 86 ? 20.899 -1.878 14.174 1.00 7.25 86 THR A CA 1
ATOM 1257 C C . THR A 1 86 ? 19.603 -2.618 14.505 1.00 7.78 86 THR A C 1
ATOM 1258 O O . THR A 1 86 ? 19.066 -2.489 15.612 1.00 6.61 86 THR A O 1
ATOM 1269 N N . LYS A 1 87 ? 19.088 -3.350 13.508 1.00 7.14 87 LYS A N 1
ATOM 1270 C CA . LYS A 1 87 ? 17.710 -3.838 13.546 1.00 7.00 87 LYS A CA 1
ATOM 1271 C C . LYS A 1 87 ? 17.606 -5.253 13.002 1.00 7.50 87 LYS A C 1
ATOM 1272 O O . LYS A 1 87 ? 18.242 -5.614 11.992 1.00 8.34 87 LYS A O 1
ATOM 1291 N N . LEU A 1 88 ? 16.753 -6.018 13.677 1.00 7.33 88 LEU A N 1
ATOM 1292 C CA . LEU A 1 88 ? 16.403 -7.402 13.345 1.00 7.63 88 LEU A CA 1
ATOM 1293 C C . LEU A 1 88 ? 15.340 -7.383 12.268 1.00 8.49 88 LEU A C 1
ATOM 1294 O O . LEU A 1 88 ? 14.276 -6.787 12.453 1.00 7.61 88 LEU A O 1
ATOM 1310 N N . TRP A 1 89 ? 15.600 -8.051 11.141 1.00 8.25 89 TRP A N 1
ATOM 1311 C CA . TRP A 1 89 ? 14.648 -8.049 10.050 1.00 8.59 89 TRP A CA 1
ATOM 1312 C C . TRP A 1 89 ? 13.480 -9.029 10.268 1.00 8.14 89 TRP A C 1
ATOM 1313 O O . TRP A 1 89 ? 13.531 -9.905 11.147 1.00 8.22 89 TRP A O 1
ATOM 1334 N N . ASN A 1 90 ? 12.431 -8.848 9.471 1.00 9.21 90 ASN A N 1
ATOM 1335 C CA . ASN A 1 90 ? 11.142 -9.493 9.657 1.00 9.00 90 ASN A CA 1
ATOM 1336 C C . ASN A 1 90 ? 11.162 -11.015 9.492 1.00 8.84 90 ASN A C 1
ATOM 1337 O O . ASN A 1 90 ? 10.237 -11.681 9.955 1.00 9.62 90 ASN A O 1
ATOM 1348 N N . ASP A 1 91 ? 12.176 -11.549 8.823 1.00 8.84 91 ASP A N 1
ATOM 1349 C CA . ASP A 1 91 ? 12.275 -13.005 8.614 1.00 10.13 91 ASP A CA 1
ATOM 1350 C C . ASP A 1 91 ? 13.073 -13.713 9.700 1.00 10.48 91 ASP A C 1
ATOM 1351 O O . ASP A 1 91 ? 13.387 -14.895 9.585 1.00 11.36 91 ASP A O 1
ATOM 1360 N N . LYS A 1 92 ? 13.390 -12.999 10.773 1.00 9.34 92 LYS A N 1
ATOM 1361 C CA . LYS A 1 92 ? 14.174 -13.541 11.868 1.00 8.83 92 LYS A CA 1
ATOM 1362 C C . LYS A 1 92 ? 13.452 -13.403 13.204 1.00 7.53 92 LYS A C 1
ATOM 1363 O O . LYS A 1 92 ? 14.083 -13.157 14.249 1.00 8.87 92 LYS A O 1
ATOM 1382 N N . HIS A 1 93 ? 12.135 -13.590 13.197 1.00 8.74 93 HIS A N 1
ATOM 1383 C CA . HIS A 1 93 ? 11.342 -13.340 14.390 1.00 8.81 93 HIS A CA 1
ATOM 1384 C C . HIS A 1 93 ? 11.195 -14.510 15.360 1.00 8.02 93 HIS A C 1
ATOM 1385 O O . HIS A 1 93 ? 10.744 -14.320 16.489 1.00 9.67 93 HIS A O 1
ATOM 1400 N N . ALA A 1 94 ? 11.505 -15.737 14.944 1.00 9.13 94 ALA A N 1
ATOM 1401 C CA . ALA A 1 94 ? 11.412 -16.822 15.920 1.00 9.90 94 ALA A CA 1
ATOM 1402 C C . ALA A 1 94 ? 12.423 -16.583 17.025 1.00 10.00 94 ALA A C 1
ATOM 1403 O O . ALA A 1 94 ? 13.502 -16.066 16.777 1.00 9.64 94 ALA A O 1
ATOM 1410 N N . ARG A 1 95 ? 12.104 -16.999 18.244 1.00 11.03 95 ARG A N 1
ATOM 1411 C CA A ARG A 1 95 ? 12.975 -16.721 19.377 0.45 11.43 95 ARG A CA 1
ATOM 1412 C CA B ARG A 1 95 ? 12.977 -16.706 19.371 0.55 11.44 95 ARG A CA 1
ATOM 1413 C C . ARG A 1 95 ? 14.437 -17.061 19.078 1.00 9.57 95 ARG A C 1
ATOM 1414 O O . ARG A 1 95 ? 15.340 -16.267 19.308 1.00 10.53 95 ARG A O 1
ATOM 1455 N N . ASP A 1 96 ? 14.651 -18.273 18.587 1.00 9.58 96 ASP A N 1
ATOM 1456 C CA . ASP A 1 96 ? 15.994 -18.814 18.373 1.00 8.69 96 ASP A CA 1
ATOM 1457 C C . ASP A 1 96 ? 16.756 -18.172 17.237 1.00 8.93 96 ASP A C 1
ATOM 1458 O O . ASP A 1 96 ? 17.940 -18.408 17.109 1.00 10.26 96 ASP A O 1
ATOM 1467 N N . GLN A 1 97 ? 16.090 -17.346 16.434 1.00 8.72 97 GLN A N 1
ATOM 1468 C CA . GLN A 1 97 ? 16.751 -16.665 15.317 1.00 8.95 97 GLN A CA 1
ATOM 1469 C C . GLN A 1 97 ? 17.363 -15.331 15.724 1.00 8.97 97 GLN A C 1
ATOM 1470 O O . GLN A 1 97 ? 18.203 -14.801 15.005 1.00 9.17 97 GLN A O 1
ATOM 1484 N N . VAL A 1 98 ? 16.943 -14.782 16.852 1.00 7.77 98 VAL A N 1
ATOM 1485 C CA . VAL A 1 98 ? 17.300 -13.407 17.199 1.00 7.27 98 VAL A CA 1
ATOM 1486 C C . VAL A 1 98 ? 18.796 -13.278 17.480 1.00 8.10 98 VAL A C 1
ATOM 1487 O O . VAL A 1 98 ? 19.477 -12.406 16.892 1.00 8.81 98 VAL A O 1
ATOM 1500 N N . VAL A 1 99 ? 19.341 -14.101 18.359 1.00 8.64 99 VAL A N 1
ATOM 1501 C CA . VAL A 1 99 ? 20.750 -14.004 18.681 1.00 7.89 99 VAL A CA 1
ATOM 1502 C C . VAL A 1 99 ? 21.627 -14.246 17.440 1.00 9.70 99 VAL A C 1
ATOM 1503 O O . VAL A 1 99 ? 22.544 -13.463 17.192 1.00 10.42 99 VAL A O 1
ATOM 1516 N N . PRO A 1 100 ? 21.370 -15.325 16.664 1.00 9.02 100 PRO A N 1
ATOM 1517 C CA . PRO A 1 100 ? 22.181 -15.505 15.459 1.00 9.89 100 PRO A CA 1
ATOM 1518 C C . PRO A 1 100 ? 22.066 -14.344 14.465 1.00 9.39 100 PRO A C 1
ATOM 1519 O O . PRO A 1 100 ? 23.059 -14.009 13.808 1.00 9.42 100 PRO A O 1
ATOM 1530 N N . ALA A 1 101 ? 20.883 -13.754 14.331 1.00 8.53 101 ALA A N 1
ATOM 1531 C CA . ALA A 1 101 ? 20.752 -12.623 13.414 1.00 8.66 101 ALA A CA 1
ATOM 1532 C C . ALA A 1 101 ? 21.606 -11.445 13.899 1.00 9.20 101 ALA A C 1
ATOM 1533 O O . ALA A 1 101 ? 22.236 -10.740 13.102 1.00 9.34 101 ALA A O 1
ATOM 1540 N N . LEU A 1 102 ? 21.619 -11.236 15.204 1.00 8.06 102 LEU A N 1
ATOM 1541 C CA . LEU A 1 102 ? 22.456 -10.171 15.776 1.00 7.98 102 LEU A CA 1
ATOM 1542 C C . LEU A 1 102 ? 23.938 -10.471 15.562 1.00 8.23 102 LEU A C 1
ATOM 1543 O O . LEU A 1 102 ? 24.721 -9.581 15.201 1.00 9.76 102 LEU A O 1
ATOM 1559 N N . GLN A 1 103 ? 24.333 -11.728 15.761 1.00 9.13 103 GLN A N 1
ATOM 1560 C CA . GLN A 1 103 ? 25.726 -12.092 15.562 1.00 9.70 103 GLN A CA 1
ATOM 1561 C C . GLN A 1 103 ? 26.137 -11.862 14.104 1.00 10.38 103 GLN A C 1
ATOM 1562 O O . GLN A 1 103 ? 27.267 -11.456 13.827 1.00 10.81 103 GLN A O 1
ATOM 1576 N N . GLU A 1 104 ? 25.227 -12.113 13.170 1.00 9.00 104 GLU A N 1
ATOM 1577 C CA . GLU A 1 104 ? 25.497 -11.846 11.772 1.00 9.62 104 GLU A CA 1
ATOM 1578 C C . GLU A 1 104 ? 25.680 -10.344 11.533 1.00 10.44 104 GLU A C 1
ATOM 1579 O O . GLU A 1 104 ? 26.615 -9.917 10.833 1.00 10.76 104 GLU A O 1
ATOM 1591 N N . SER A 1 105 ? 24.792 -9.516 12.081 1.00 8.98 105 SER A N 1
ATOM 1592 C CA . SER A 1 105 ? 24.959 -8.068 11.986 1.00 8.20 105 SER A CA 1
ATOM 1593 C C . SER A 1 105 ? 26.296 -7.614 12.567 1.00 10.02 105 SER A C 1
ATOM 1594 O O . SER A 1 105 ? 26.991 -6.779 11.967 1.00 9.89 105 SER A O 1
ATOM 1602 N N . LEU A 1 106 ? 26.628 -8.115 13.746 1.00 8.75 106 LEU A N 1
ATOM 1603 C CA . LEU A 1 106 ? 27.872 -7.764 14.389 1.00 9.93 106 LEU A CA 1
ATOM 1604 C C . LEU A 1 106 ? 29.088 -8.141 13.550 1.00 10.65 106 LEU A C 1
ATOM 1605 O O . LEU A 1 106 ? 30.065 -7.392 13.508 1.00 11.43 106 LEU A O 1
ATOM 1621 N N . LYS A 1 107 ? 29.060 -9.306 12.919 1.00 10.55 107 LYS A N 1
ATOM 1622 C CA . LYS A 1 107 ? 30.149 -9.698 12.033 1.00 12.06 107 LYS A CA 1
ATOM 1623 C C . LYS A 1 107 ? 30.287 -8.704 10.858 1.00 12.64 107 LYS A C 1
ATOM 1624 O O . LYS A 1 107 ? 31.399 -8.268 10.530 1.00 12.39 107 LYS A O 1
ATOM 1643 N N . LYS A 1 108 ? 29.176 -8.329 10.229 1.00 10.51 108 LYS A N 1
ATOM 1644 C CA . LYS A 1 108 ? 29.237 -7.369 9.146 1.00 12.22 108 LYS A CA 1
ATOM 1645 C C . LYS A 1 108 ? 29.761 -6.020 9.612 1.00 11.90 108 LYS A C 1
ATOM 1646 O O . LYS A 1 108 ? 30.510 -5.356 8.901 1.00 13.51 108 LYS A O 1
ATOM 1665 N N . LEU A 1 109 ? 29.344 -5.598 10.802 1.00 9.80 109 LEU A N 1
ATOM 1666 C CA . LEU A 1 109 ? 29.738 -4.304 11.369 1.00 10.05 109 LEU A CA 1
ATOM 1667 C C . LEU A 1 109 ? 31.151 -4.296 11.914 1.00 12.41 109 LEU A C 1
ATOM 1668 O O . LEU A 1 109 ? 31.669 -3.246 12.247 1.00 12.03 109 LEU A O 1
ATOM 1684 N N . GLY A 1 110 ? 31.754 -5.467 12.073 1.00 12.06 110 GLY A N 1
ATOM 1685 C CA . GLY A 1 110 ? 33.059 -5.569 12.708 1.00 12.61 110 GLY A CA 1
ATOM 1686 C C . GLY A 1 110 ? 33.059 -5.205 14.186 1.00 12.66 110 GLY A C 1
ATOM 1687 O O . GLY A 1 110 ? 34.054 -4.697 14.696 1.00 14.53 110 GLY A O 1
ATOM 1691 N N . LEU A 1 111 ? 31.946 -5.467 14.879 1.00 10.99 111 LEU A N 1
ATOM 1692 C CA . LEU A 1 111 ? 31.764 -5.106 16.292 1.00 10.03 111 LEU A CA 1
ATOM 1693 C C . LEU A 1 111 ? 31.560 -6.339 17.166 1.00 10.76 111 LEU A C 1
ATOM 1694 O O . LEU A 1 111 ? 31.140 -7.378 16.658 1.00 12.51 111 LEU A O 1
ATOM 1710 N N . ASP A 1 112 ? 31.848 -6.222 18.461 1.00 10.55 112 ASP A N 1
ATOM 1711 C CA . ASP A 1 112 ? 31.633 -7.291 19.429 1.00 11.42 112 ASP A CA 1
ATOM 1712 C C . ASP A 1 112 ? 30.282 -7.173 20.150 1.00 10.52 112 ASP A C 1
ATOM 1713 O O . ASP A 1 112 ? 29.814 -8.132 20.759 1.00 12.26 112 ASP A O 1
ATOM 1722 N N . TYR A 1 113 ? 29.669 -5.995 20.100 1.00 9.72 113 TYR A N 1
ATOM 1723 C CA . TYR A 1 113 ? 28.381 -5.756 20.721 1.00 9.05 113 TYR A CA 1
ATOM 1724 C C . TYR A 1 113 ? 27.731 -4.591 19.986 1.00 8.68 113 TYR A C 1
ATOM 1725 O O . TYR A 1 113 ? 28.414 -3.814 19.317 1.00 9.02 113 TYR A O 1
ATOM 1743 N N . ILE A 1 114 ? 26.409 -4.522 20.096 1.00 8.09 114 ILE A N 1
ATOM 1744 C CA . ILE A 1 114 ? 25.634 -3.404 19.574 1.00 8.92 114 ILE A CA 1
ATOM 1745 C C . ILE A 1 114 ? 25.098 -2.613 20.764 1.00 9.25 114 ILE A C 1
ATOM 1746 O O . ILE A 1 114 ? 24.795 -3.174 21.821 1.00 9.08 114 ILE A O 1
ATOM 1762 N N . ASP A 1 115 ? 25.012 -1.298 20.623 1.00 8.04 115 ASP A N 1
ATOM 1763 C CA . ASP A 1 115 ? 24.487 -0.476 21.710 1.00 7.33 115 ASP A CA 1
ATOM 1764 C C . ASP A 1 115 ? 22.983 -0.579 21.799 1.00 8.06 115 ASP A C 1
ATOM 1765 O O . ASP A 1 115 ? 22.424 -0.611 22.888 1.00 8.96 115 ASP A O 1
ATOM 1774 N N . LEU A 1 116 ? 22.305 -0.668 20.654 1.00 7.73 116 LEU A N 1
ATOM 1775 C CA . LEU A 1 116 ? 20.845 -0.774 20.620 1.00 7.53 116 LEU A CA 1
ATOM 1776 C C . LEU A 1 116 ? 20.462 -1.707 19.493 1.00 7.86 116 LEU A C 1
ATOM 1777 O O . LEU A 1 116 ? 20.846 -1.504 18.357 1.00 8.16 116 LEU A O 1
ATOM 1793 N N . TYR A 1 117 ? 19.716 -2.749 19.833 1.00 7.56 117 TYR A N 1
ATOM 1794 C CA . TYR A 1 117 ? 19.115 -3.649 18.849 1.00 7.36 117 TYR A CA 1
ATOM 1795 C C . TYR A 1 117 ? 17.614 -3.461 18.877 1.00 6.66 117 TYR A C 1
ATOM 1796 O O . TYR A 1 117 ? 16.987 -3.466 19.940 1.00 6.99 117 TYR A O 1
ATOM 1814 N N . LEU A 1 118 ? 17.025 -3.272 17.692 1.00 7.18 118 LEU A N 1
ATOM 1815 C CA . LEU A 1 118 ? 15.594 -3.038 17.535 1.00 6.98 118 LEU A CA 1
ATOM 1816 C C . LEU A 1 118 ? 14.926 -4.122 16.726 1.00 6.28 118 LEU A C 1
ATOM 1817 O O . LEU A 1 118 ? 15.468 -4.547 15.696 1.00 7.21 118 LEU A O 1
ATOM 1833 N N . ILE A 1 119 ? 13.714 -4.490 17.128 1.00 6.30 119 ILE A N 1
ATOM 1834 C CA . ILE A 1 119 ? 12.862 -5.260 16.243 1.00 7.12 119 ILE A CA 1
ATOM 1835 C C . ILE A 1 119 ? 12.381 -4.283 15.160 1.00 7.40 119 ILE A C 1
ATOM 1836 O O . ILE A 1 119 ? 11.729 -3.280 15.483 1.00 7.69 119 ILE A O 1
ATOM 1852 N N . HIS A 1 120 ? 12.683 -4.536 13.891 1.00 6.75 120 HIS A N 1
ATOM 1853 C CA . HIS A 1 120 ? 12.469 -3.533 12.839 1.00 6.76 120 HIS A CA 1
ATOM 1854 C C . HIS A 1 120 ? 10.985 -3.254 12.588 1.00 7.16 120 HIS A C 1
ATOM 1855 O O . HIS A 1 120 ? 10.588 -2.108 12.398 1.00 7.46 120 HIS A O 1
ATOM 1870 N N . PHE A 1 121 ? 10.169 -4.313 12.583 1.00 7.97 121 PHE A N 1
ATOM 1871 C CA . PHE A 1 121 ? 8.710 -4.213 12.509 1.00 8.04 121 PHE A CA 1
ATOM 1872 C C . PHE A 1 121 ? 8.089 -5.295 13.387 1.00 7.46 121 PHE A C 1
ATOM 1873 O O . PHE A 1 121 ? 8.706 -6.360 13.614 1.00 8.22 121 PHE A O 1
ATOM 1890 N N . PRO A 1 122 ? 6.819 -5.108 13.772 1.00 8.67 122 PRO A N 1
ATOM 1891 C CA . PRO A 1 122 ? 6.148 -6.153 14.569 1.00 7.55 122 PRO A CA 1
ATOM 1892 C C . PRO A 1 122 ? 5.660 -7.318 13.706 1.00 9.48 122 PRO A C 1
ATOM 1893 O O . PRO A 1 122 ? 5.200 -8.306 14.264 1.00 9.05 122 PRO A O 1
ATOM 1904 N N . ILE A 1 123 ? 5.728 -7.185 12.398 1.00 8.61 123 ILE A N 1
ATOM 1905 C CA . ILE A 1 123 ? 5.330 -8.199 11.436 1.00 9.38 123 ILE A CA 1
ATOM 1906 C C . ILE A 1 123 ? 6.438 -9.222 11.292 1.00 10.63 123 ILE A C 1
ATOM 1907 O O . ILE A 1 123 ? 7.619 -8.893 11.282 1.00 12.08 123 ILE A O 1
ATOM 1923 N N . ALA A 1 124 ? 6.034 -10.486 11.143 1.00 11.62 124 ALA A N 1
ATOM 1924 C CA . ALA A 1 124 ? 6.955 -11.592 10.854 1.00 9.62 124 ALA A CA 1
ATOM 1925 C C . ALA A 1 124 ? 6.664 -12.079 9.439 1.00 11.60 124 ALA A C 1
ATOM 1926 O O . ALA A 1 124 ? 5.500 -12.220 9.055 1.00 12.59 124 ALA A O 1
ATOM 1933 N N . THR A 1 125 ? 7.714 -12.335 8.669 1.00 10.51 125 THR A N 1
ATOM 1934 C CA . THR A 1 125 ? 7.564 -12.880 7.326 1.00 12.98 125 THR A CA 1
ATOM 1935 C C . THR A 1 125 ? 8.502 -14.058 7.146 1.00 13.66 125 THR A C 1
ATOM 1936 O O . THR A 1 125 ? 9.414 -14.306 7.942 1.00 13.91 125 THR A O 1
ATOM 1947 N N . LYS A 1 126 ? 8.216 -14.844 6.115 1.00 13.22 126 LYS A N 1
ATOM 1948 C CA . LYS A 1 126 ? 9.159 -15.822 5.637 1.00 15.83 126 LYS A CA 1
ATOM 1949 C C . LYS A 1 126 ? 10.165 -15.086 4.742 1.00 15.44 126 LYS A C 1
ATOM 1950 O O . LYS A 1 126 ? 9.984 -13.912 4.411 1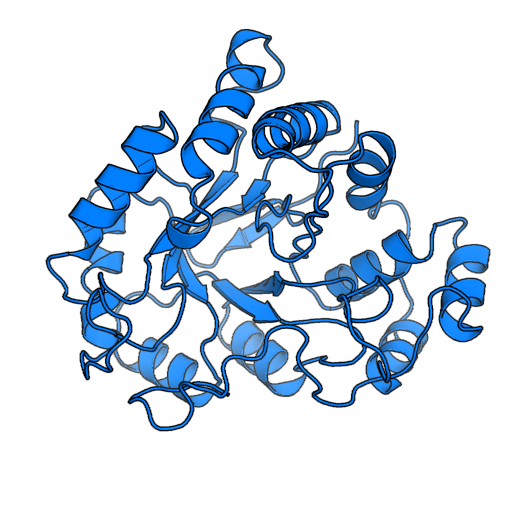.00 20.30 126 LYS A O 1
ATOM 1969 N N . PRO A 1 127 ? 11.264 -15.752 4.405 1.00 21.92 127 PRO A N 1
ATOM 1970 C CA . PRO A 1 127 ? 12.320 -15.011 3.718 1.00 23.29 127 PRO A CA 1
ATOM 1971 C C . PRO A 1 127 ? 11.883 -14.446 2.363 1.00 29.83 127 PRO A C 1
ATOM 1972 O O . PRO A 1 127 ? 12.536 -13.525 1.846 1.00 30.26 127 PRO A O 1
ATOM 1983 N N . ASP A 1 128 ? 10.794 -14.978 1.810 1.00 29.37 128 ASP A N 1
ATOM 1984 C CA . ASP A 1 128 ? 10.242 -14.475 0.549 1.00 30.78 128 ASP A CA 1
ATOM 1985 C C . ASP A 1 128 ? 9.191 -13.380 0.732 1.00 39.40 128 ASP A C 1
ATOM 1986 O O . ASP A 1 128 ? 8.483 -13.034 -0.216 1.00 37.86 128 ASP A O 1
ATOM 1995 N N . ASP A 1 129 ? 9.098 -12.838 1.945 1.00 23.37 129 ASP A N 1
ATOM 1996 C CA . ASP A 1 129 ? 8.170 -11.750 2.252 1.00 29.53 129 ASP A CA 1
ATOM 1997 C C . ASP A 1 129 ? 6.733 -12.244 2.368 1.00 21.77 129 ASP A C 1
ATOM 1998 O O . ASP A 1 129 ? 5.813 -11.443 2.563 1.00 30.43 129 ASP A O 1
ATOM 2007 N N . SER A 1 130 ? 6.538 -13.550 2.271 1.00 21.22 130 SER A N 1
ATOM 2008 C CA . SER A 1 130 ? 5.233 -14.113 2.581 1.00 20.33 130 SER A CA 1
ATOM 2009 C C . SER A 1 130 ? 4.954 -14.030 4.093 1.00 17.94 130 SER A C 1
ATOM 2010 O O . SER A 1 130 ? 5.857 -14.110 4.935 1.00 17.96 130 SER A O 1
ATOM 2018 N N . PRO A 1 131 ? 3.691 -13.839 4.438 1.00 17.53 131 PRO A N 1
ATOM 2019 C CA . PRO A 1 131 ? 3.339 -13.551 5.834 1.00 18.82 131 PRO A CA 1
ATOM 2020 C C . PRO A 1 131 ? 3.600 -14.734 6.746 1.00 15.24 131 PRO A C 1
ATOM 2021 O O . PRO A 1 131 ? 3.468 -15.900 6.355 1.00 18.33 131 PRO A O 1
ATOM 2032 N N . ASP A 1 132 ? 4.007 -14.438 7.974 1.00 14.81 132 ASP A N 1
ATOM 2033 C CA . ASP A 1 132 ? 4.078 -15.434 9.018 1.00 12.86 132 ASP A CA 1
ATOM 2034 C C . ASP A 1 132 ? 3.305 -14.838 10.215 1.00 16.28 132 ASP A C 1
ATOM 2035 O O . ASP A 1 132 ? 2.848 -13.663 10.153 1.00 16.38 132 ASP A O 1
ATOM 2044 N N . ASN A 1 133 ? 3.129 -15.620 11.277 1.00 16.55 133 ASN A N 1
ATOM 2045 C CA . ASN A 1 133 ? 2.268 -15.199 12.400 1.00 15.58 133 ASN A CA 1
ATOM 2046 C C . ASN A 1 133 ? 2.916 -15.309 13.775 1.00 19.05 133 ASN A C 1
ATOM 2047 O O . ASN A 1 133 ? 2.224 -15.362 14.799 1.00 22.24 133 ASN A O 1
ATOM 2058 N N . ILE A 1 134 ? 4.238 -15.347 13.803 1.00 13.31 134 ILE A N 1
ATOM 2059 C CA . ILE A 1 134 ? 4.991 -15.348 15.054 1.00 10.21 134 ILE A CA 1
ATOM 2060 C C . ILE A 1 134 ? 4.646 -14.112 15.891 1.00 9.60 134 ILE A C 1
ATOM 2061 O O . ILE A 1 134 ? 4.691 -12.985 15.407 1.00 11.68 134 ILE A O 1
ATOM 2077 N N . ASP A 1 135 ? 4.277 -14.321 17.138 1.00 10.83 135 ASP A N 1
ATOM 2078 C CA . ASP A 1 135 ? 3.999 -13.230 18.063 1.00 10.36 135 ASP A CA 1
ATOM 2079 C C . ASP A 1 135 ? 5.292 -12.472 18.343 1.00 9.87 135 ASP A C 1
ATOM 2080 O O . ASP A 1 135 ? 6.334 -13.056 18.622 1.00 10.86 135 ASP A O 1
ATOM 2089 N N . TYR A 1 136 ? 5.218 -11.142 18.253 1.00 10.44 136 TYR A N 1
ATOM 2090 C CA . TYR A 1 136 ? 6.389 -10.310 18.552 1.00 9.65 136 TYR A CA 1
ATOM 2091 C C . TYR A 1 136 ? 6.794 -10.457 20.019 1.00 10.99 136 TYR A C 1
ATOM 2092 O O . TYR A 1 136 ? 7.915 -10.131 20.379 1.00 10.18 136 TYR A O 1
ATOM 2110 N N . LEU A 1 137 ? 5.910 -10.990 20.869 1.00 10.80 137 LEU A N 1
ATOM 2111 C CA . LEU A 1 137 ? 6.330 -11.280 22.247 1.00 11.34 137 LEU A CA 1
ATOM 2112 C C . LEU A 1 137 ? 7.392 -12.368 22.278 1.00 12.52 137 LEU A C 1
ATOM 2113 O O . LEU A 1 137 ? 8.279 -12.368 23.135 1.00 11.73 137 LEU A O 1
ATOM 2129 N N . GLU A 1 138 ? 7.296 -13.321 21.368 1.00 10.83 138 GLU A N 1
ATOM 2130 C CA . GLU A 1 138 ? 8.322 -14.338 21.256 1.00 11.28 138 GLU A CA 1
ATOM 2131 C C . GLU A 1 138 ? 9.650 -13.743 20.783 1.00 10.76 138 GLU A C 1
ATOM 2132 O O . GLU A 1 138 ? 10.723 -14.045 21.304 1.00 11.72 138 GLU A O 1
ATOM 2144 N N . THR A 1 139 ? 9.567 -12.876 19.780 1.00 10.00 139 THR A N 1
ATOM 2145 C CA . THR A 1 139 ? 10.752 -12.232 19.256 1.00 9.33 139 THR A CA 1
ATOM 2146 C C . THR A 1 139 ? 11.425 -11.451 20.392 1.00 8.75 139 THR A C 1
ATOM 2147 O O . THR A 1 139 ? 12.650 -11.426 20.529 1.00 9.01 139 THR A O 1
ATOM 2158 N N . TRP A 1 140 ? 10.596 -10.799 21.209 1.00 10.58 140 TRP A N 1
ATOM 2159 C CA . TRP A 1 140 ? 11.102 -9.981 22.309 1.00 10.69 140 TRP A CA 1
ATOM 2160 C C . TRP A 1 140 ? 11.837 -10.849 23.321 1.00 12.33 140 TRP A C 1
ATOM 2161 O O . TRP A 1 140 ? 12.822 -10.387 23.928 1.00 11.79 140 TRP A O 1
ATOM 2182 N N . GLN A 1 141 ? 11.412 -12.089 23.522 1.00 12.41 141 GLN A N 1
ATOM 2183 C CA A GLN A 1 141 ? 12.169 -13.018 24.371 0.46 11.46 141 GLN A CA 1
ATOM 2184 C CA B GLN A 1 141 ? 12.182 -12.934 24.385 0.54 11.48 141 GLN A CA 1
ATOM 2185 C C . GLN A 1 141 ? 13.581 -13.210 23.831 1.00 10.37 141 GLN A C 1
ATOM 2186 O O . GLN A 1 141 ? 14.554 -13.223 24.582 1.00 10.78 141 GLN A O 1
ATOM 2213 N N . GLY A 1 142 ? 13.708 -13.346 22.511 1.00 9.01 142 GLY A N 1
ATOM 2214 C CA . GLY A 1 142 ? 15.015 -13.457 21.894 1.00 8.62 142 GLY A CA 1
ATOM 2215 C C . GLY A 1 142 ? 15.826 -12.178 22.111 1.00 8.56 142 GLY A C 1
ATOM 2216 O O . GLY A 1 142 ? 17.035 -12.241 22.276 1.00 8.72 142 GLY A O 1
ATOM 2220 N N . MET A 1 143 ? 15.162 -11.019 22.049 1.00 8.09 143 MET A N 1
ATOM 2221 C CA . MET A 1 143 ? 15.814 -9.741 22.317 1.00 8.14 143 MET A CA 1
ATOM 2222 C C . MET A 1 143 ? 16.329 -9.696 23.756 1.00 8.58 143 MET A C 1
ATOM 2223 O O . MET A 1 143 ? 17.458 -9.243 23.990 1.00 9.04 143 MET A O 1
ATOM 2237 N N . GLN A 1 144 ? 15.507 -10.150 24.710 1.00 8.59 144 GLN A N 1
ATOM 2238 C CA . GLN A 1 144 ? 15.902 -10.205 26.119 1.00 8.60 144 GLN A CA 1
ATOM 2239 C C . GLN A 1 144 ? 17.114 -11.101 26.278 1.00 9.36 144 GLN A C 1
ATOM 2240 O O . GLN A 1 144 ? 18.031 -10.772 27.015 1.00 10.15 144 GLN A O 1
ATOM 2254 N N . ASP A 1 145 ? 17.145 -12.207 25.548 1.00 9.80 145 ASP A N 1
ATOM 2255 C CA . ASP A 1 145 ? 18.303 -13.102 25.569 1.00 9.67 145 ASP A CA 1
ATOM 2256 C C . ASP A 1 145 ? 19.579 -12.416 25.038 1.00 9.73 145 ASP A C 1
ATOM 2257 O O . ASP A 1 145 ? 20.652 -12.549 25.626 1.00 10.94 145 ASP A O 1
ATOM 2266 N N . ALA A 1 146 ? 19.464 -11.696 23.922 1.00 9.64 146 ALA A N 1
ATOM 2267 C CA . ALA A 1 146 ? 20.623 -10.993 23.369 1.00 10.03 146 ALA A CA 1
ATOM 2268 C C . ALA A 1 146 ? 21.180 -9.984 24.363 1.00 9.28 146 ALA A C 1
ATOM 2269 O O . ALA A 1 146 ? 22.397 -9.834 24.453 1.00 11.13 146 ALA A O 1
ATOM 2276 N N . ARG A 1 147 ? 20.300 -9.306 25.098 1.00 9.64 147 ARG A N 1
ATOM 2277 C CA . ARG A 1 147 ? 20.737 -8.363 26.124 1.00 11.38 147 ARG A CA 1
ATOM 2278 C C . ARG A 1 147 ? 21.438 -9.110 27.273 1.00 11.30 147 ARG A C 1
ATOM 2279 O O . ARG A 1 147 ? 22.509 -8.690 27.727 1.00 11.85 147 ARG A O 1
ATOM 2300 N N . GLN A 1 148 ? 20.865 -10.225 27.724 1.00 10.53 148 GLN A N 1
ATOM 2301 C CA . GLN A 1 148 ? 21.450 -10.925 28.871 1.00 9.92 148 GLN A CA 1
ATOM 2302 C C . GLN A 1 148 ? 22.795 -11.503 28.517 1.00 11.83 148 GLN A C 1
ATOM 2303 O O . GLN A 1 148 ? 23.675 -11.584 29.380 1.00 13.26 148 GLN A O 1
ATOM 2317 N N . LEU A 1 149 ? 22.975 -11.921 27.264 1.00 10.40 149 LEU A N 1
ATOM 2318 C CA . LEU A 1 149 ? 24.268 -12.367 26.783 1.00 10.68 149 LEU A CA 1
ATOM 2319 C C . LEU A 1 149 ? 25.319 -11.282 26.593 1.00 13.37 149 LEU A C 1
ATOM 2320 O O . LEU A 1 149 ? 26.488 -11.594 26.340 1.00 16.76 149 LEU A O 1
ATOM 2336 N N . GLY A 1 150 ? 24.936 -10.018 26.703 1.00 11.37 150 GLY A N 1
ATOM 2337 C CA . GLY A 1 150 ? 25.885 -8.928 26.511 1.00 13.28 150 GLY A CA 1
ATOM 2338 C C . GLY A 1 150 ? 26.077 -8.500 25.069 1.00 12.84 150 GLY A C 1
ATOM 2339 O O . GLY A 1 150 ? 26.898 -7.634 24.793 1.00 14.33 150 GLY A O 1
ATOM 2343 N N . LEU A 1 151 ? 25.345 -9.092 24.137 1.00 9.99 151 LEU A N 1
ATOM 2344 C CA . LEU A 1 151 ? 25.551 -8.763 22.725 1.00 10.78 151 LEU A CA 1
ATOM 2345 C C . LEU A 1 151 ? 24.878 -7.449 22.328 1.00 9.75 151 LEU A C 1
ATOM 2346 O O . LEU A 1 151 ? 25.294 -6.816 21.362 1.00 9.96 151 LEU A O 1
ATOM 2362 N N . ALA A 1 152 ? 23.815 -7.108 23.044 1.00 9.44 152 ALA A N 1
ATOM 2363 C CA . ALA A 1 152 ? 23.116 -5.842 22.893 1.00 10.24 152 ALA A CA 1
ATOM 2364 C C . ALA A 1 152 ? 23.061 -5.171 24.251 1.00 10.58 152 ALA A C 1
ATOM 2365 O O . ALA A 1 152 ? 22.603 -5.769 25.227 1.00 10.98 152 ALA A O 1
ATOM 2372 N N . ARG A 1 153 ? 23.515 -3.933 24.352 1.00 8.85 153 ARG A N 1
ATOM 2373 C CA A ARG A 1 153 ? 23.481 -3.226 25.629 0.53 8.86 153 ARG A CA 1
ATOM 2374 C CA B ARG A 1 153 ? 23.487 -3.239 25.632 0.47 8.86 153 ARG A CA 1
ATOM 2375 C C . ARG A 1 153 ? 22.058 -2.847 25.989 1.00 10.15 153 ARG A C 1
ATOM 2376 O O . ARG A 1 153 ? 21.644 -2.953 27.153 1.00 10.42 153 ARG A O 1
ATOM 2417 N N . SER A 1 154 ? 21.307 -2.394 24.993 1.00 8.27 154 SER A N 1
ATOM 2418 C CA . SER A 1 154 ? 19.893 -2.038 25.142 1.00 8.14 154 SER A CA 1
ATOM 2419 C C . SER A 1 154 ? 19.075 -2.641 24.010 1.00 7.24 154 SER A C 1
ATOM 2420 O O . SER A 1 154 ? 19.600 -2.890 22.934 1.00 7.12 154 SER A O 1
ATOM 2428 N N . ILE A 1 155 ? 17.790 -2.838 24.272 1.00 6.34 155 ILE A N 1
ATOM 2429 C CA . ILE A 1 155 ? 16.872 -3.410 23.310 1.00 7.55 155 ILE A CA 1
ATOM 2430 C C . ILE A 1 155 ? 15.626 -2.549 23.183 1.00 7.40 155 ILE A C 1
ATOM 2431 O O . ILE A 1 155 ? 15.149 -1.961 24.146 1.00 7.46 155 ILE A O 1
ATOM 2447 N N . GLY A 1 156 ? 15.111 -2.446 21.957 1.00 6.92 156 GLY A N 1
ATOM 2448 C CA . GLY A 1 156 ? 13.885 -1.711 21.707 1.00 7.48 156 GLY A CA 1
ATOM 2449 C C . GLY A 1 156 ? 13.185 -2.204 20.459 1.00 6.13 156 GLY A C 1
ATOM 2450 O O . GLY A 1 156 ? 13.480 -3.293 19.929 1.00 7.28 156 GLY A O 1
ATOM 2454 N N . VAL A 1 157 ? 12.222 -1.411 20.011 1.00 7.17 157 VAL A N 1
ATOM 2455 C CA . VAL A 1 157 ? 11.402 -1.798 18.881 1.00 7.26 157 VAL A CA 1
ATOM 2456 C C . VAL A 1 157 ? 11.273 -0.651 17.892 1.00 6.61 157 VAL A C 1
ATOM 2457 O O . VAL A 1 157 ? 11.689 0.493 18.168 1.00 7.06 157 VAL A O 1
ATOM 2470 N N . SER A 1 158 ? 10.684 -0.953 16.742 1.00 6.96 158 SER A N 1
ATOM 2471 C CA . SER A 1 158 ? 10.454 0.056 15.723 1.00 5.98 158 SER A CA 1
ATOM 2472 C C . SER A 1 158 ? 9.122 -0.265 15.053 1.00 6.54 158 SER A C 1
ATOM 2473 O O . SER A 1 158 ? 8.756 -1.447 14.901 1.00 7.08 158 SER A O 1
ATOM 2481 N N . ASN A 1 159 ? 8.400 0.766 14.646 1.00 7.43 159 ASN A N 1
ATOM 2482 C CA . ASN A 1 159 ? 7.134 0.596 13.947 1.00 6.66 159 ASN A CA 1
ATOM 2483 C C . ASN A 1 159 ? 6.100 -0.156 14.781 1.00 7.07 159 ASN A C 1
ATOM 2484 O O . ASN A 1 159 ? 5.229 -0.836 14.236 1.00 8.36 159 ASN A O 1
ATOM 2495 N N . PHE A 1 160 ? 6.141 0.026 16.096 1.00 7.80 160 PHE A N 1
ATOM 2496 C CA . PHE A 1 160 ? 5.093 -0.510 16.960 1.00 8.21 160 PHE A CA 1
ATOM 2497 C C . PHE A 1 160 ? 4.042 0.558 17.249 1.00 8.00 160 PHE A C 1
ATOM 2498 O O . PHE A 1 160 ? 4.375 1.695 17.605 1.00 8.31 160 PHE A O 1
ATOM 2515 N N . ASN A 1 161 ? 2.764 0.207 17.157 1.00 7.89 161 ASN A N 1
ATOM 2516 C CA . ASN A 1 161 ? 1.710 1.154 17.475 1.00 9.17 161 ASN A CA 1
ATOM 2517 C C . ASN A 1 161 ? 1.368 1.125 18.959 1.00 8.53 161 ASN A C 1
ATOM 2518 O O . ASN A 1 161 ? 1.970 0.391 19.746 1.00 8.47 161 ASN A O 1
ATOM 2529 N N . ALA A 1 162 ? 0.407 1.940 19.361 1.00 8.22 162 ALA A N 1
ATOM 2530 C CA . ALA A 1 162 ? 0.170 2.103 20.786 1.00 8.83 162 ALA A CA 1
ATOM 2531 C C . ALA A 1 162 ? -0.310 0.820 21.450 1.00 9.77 162 ALA A C 1
ATOM 2532 O O . ALA A 1 162 ? 0.108 0.504 22.564 1.00 9.76 162 ALA A O 1
ATOM 2539 N N . THR A 1 163 ? -1.196 0.098 20.776 1.00 9.72 163 THR A N 1
ATOM 2540 C CA . THR A 1 163 ? -1.713 -1.159 21.314 1.00 11.08 163 THR A CA 1
ATOM 2541 C C . THR A 1 163 ? -0.597 -2.184 21.463 1.00 10.79 163 THR A C 1
ATOM 2542 O O . THR A 1 163 ? -0.545 -2.954 22.436 1.00 9.94 163 THR A O 1
ATOM 2553 N N . GLN A 1 164 ? 0.298 -2.224 20.488 1.00 8.85 164 GLN A N 1
ATOM 2554 C CA . GLN A 1 164 ? 1.422 -3.150 20.525 1.00 9.41 164 GLN A CA 1
ATOM 2555 C C . GLN A 1 164 ? 2.414 -2.781 21.620 1.00 9.54 164 GLN A C 1
ATOM 2556 O O . GLN A 1 164 ? 2.952 -3.654 22.300 1.00 9.97 164 GLN A O 1
ATOM 2570 N N . ILE A 1 165 ? 2.657 -1.495 21.805 1.00 8.20 165 ILE A N 1
ATOM 2571 C CA . ILE A 1 165 ? 3.515 -1.042 22.885 1.00 9.04 165 ILE A CA 1
ATOM 2572 C C . ILE A 1 165 ? 2.916 -1.445 24.243 1.00 9.30 165 ILE A C 1
ATOM 2573 O O . ILE A 1 165 ? 3.630 -2.000 25.093 1.00 9.74 165 ILE A O 1
ATOM 2589 N N . THR A 1 166 ? 1.629 -1.187 24.430 1.00 8.58 166 THR A N 1
ATOM 2590 C CA . THR A 1 166 ? 0.984 -1.553 25.697 1.00 10.02 166 THR A CA 1
ATOM 2591 C C . THR A 1 166 ? 1.084 -3.070 25.939 1.00 9.96 166 THR A C 1
ATOM 2592 O O . THR A 1 166 ? 1.407 -3.508 27.062 1.00 9.91 166 THR A O 1
ATOM 2603 N N . ARG A 1 167 ? 0.813 -3.878 24.915 1.00 9.80 167 ARG A N 1
ATOM 2604 C CA . ARG A 1 167 ? 0.839 -5.320 25.084 1.00 12.38 167 ARG A CA 1
ATOM 2605 C C . ARG A 1 167 ? 2.239 -5.785 25.391 1.00 11.70 167 ARG A C 1
ATOM 2606 O O . ARG A 1 167 ? 2.456 -6.672 26.227 1.00 12.56 167 ARG A O 1
ATOM 2627 N N . LEU A 1 168 ? 3.216 -5.222 24.699 1.00 11.23 168 LEU A N 1
ATOM 2628 C CA . LEU A 1 168 ? 4.595 -5.584 24.922 1.00 11.55 168 LEU A CA 1
ATOM 2629 C C . LEU A 1 168 ? 5.010 -5.244 26.340 1.00 12.26 168 LEU A C 1
ATOM 2630 O O . LEU A 1 168 ? 5.587 -6.107 27.023 1.00 13.88 168 LEU A O 1
ATOM 2646 N N . VAL A 1 169 ? 4.663 -4.049 26.831 1.00 11.78 169 VAL A N 1
ATOM 2647 C CA . VAL A 1 169 ? 4.985 -3.625 28.182 1.00 12.09 169 VAL A CA 1
ATOM 2648 C C . VAL A 1 169 ? 4.323 -4.529 29.237 1.00 15.16 169 VAL A C 1
ATOM 2649 O O . VAL A 1 169 ? 4.956 -4.896 30.228 1.00 17.90 169 VAL A O 1
ATOM 2662 N N . SER A 1 170 ? 3.069 -4.881 29.021 1.00 12.96 170 SER A N 1
ATOM 2663 C CA . SER A 1 170 ? 2.336 -5.682 29.995 1.00 13.54 170 SER A CA 1
ATOM 2664 C C . SER A 1 170 ? 2.777 -7.140 30.047 1.00 15.49 170 SER A C 1
ATOM 2665 O O . SER A 1 170 ? 2.485 -7.825 31.034 1.00 16.80 170 SER A O 1
ATOM 2673 N N . ASN A 1 171 ? 3.476 -7.613 29.028 1.00 10.75 171 ASN A N 1
ATOM 2674 C CA . ASN A 1 171 ? 3.748 -9.026 28.893 1.00 10.23 171 ASN A CA 1
ATOM 2675 C C . ASN A 1 171 ? 5.195 -9.364 28.762 1.00 14.56 171 ASN A C 1
ATOM 2676 O O . ASN A 1 171 ? 5.516 -10.486 28.377 1.00 16.84 171 ASN A O 1
ATOM 2687 N N . SER A 1 172 ? 6.072 -8.464 29.184 1.00 9.25 172 SER A N 1
ATOM 2688 C CA . SER A 1 172 ? 7.515 -8.717 29.181 1.00 10.06 172 SER A CA 1
ATOM 2689 C C . SER A 1 172 ? 8.128 -8.197 30.473 1.00 8.18 172 SER A C 1
ATOM 2690 O O . SER A 1 172 ? 7.522 -7.362 31.139 1.00 10.04 172 SER A O 1
ATOM 2698 N N . TYR A 1 173 ? 9.334 -8.639 30.790 1.00 8.64 173 TYR A N 1
ATOM 2699 C CA A TYR A 1 173 ? 9.957 -8.208 32.042 0.52 9.79 173 TYR A CA 1
ATOM 2700 C CA B TYR A 1 173 ? 9.973 -8.234 32.032 0.48 9.80 173 TYR A CA 1
ATOM 2701 C C . TYR A 1 173 ? 10.803 -6.984 31.853 1.00 12.69 173 TYR A C 1
ATOM 2702 O O . TYR A 1 173 ? 11.055 -6.250 32.804 1.00 12.38 173 TYR A O 1
ATOM 2737 N N . ILE A 1 174 ? 11.220 -6.730 30.629 1.00 14.63 174 ILE A N 1
ATOM 2738 C CA . ILE A 1 174 ? 11.855 -5.457 30.358 1.00 15.90 174 ILE A CA 1
ATOM 2739 C C . ILE A 1 174 ? 11.212 -4.749 29.185 1.00 14.12 174 ILE A C 1
ATOM 2740 O O . ILE A 1 174 ? 11.105 -5.336 28.112 1.00 13.07 174 ILE A O 1
ATOM 2756 N N . ARG A 1 175 ? 10.777 -3.508 29.364 1.00 15.14 175 ARG A N 1
ATOM 2757 C CA . ARG A 1 175 ? 10.146 -2.798 28.261 1.00 15.86 175 ARG A CA 1
ATOM 2758 C C . ARG A 1 175 ? 11.237 -2.208 27.360 1.00 10.35 175 ARG A C 1
ATOM 2759 O O . ARG A 1 175 ? 12.410 -2.101 27.737 1.00 10.93 175 ARG A O 1
ATOM 2780 N N . PRO A 1 176 ? 10.860 -1.935 26.120 1.00 11.45 176 PRO A N 1
ATOM 2781 C CA . PRO A 1 176 ? 11.818 -1.366 25.193 1.00 7.98 176 PRO A CA 1
ATOM 2782 C C . PRO A 1 176 ? 12.353 -0.040 25.709 1.00 8.38 176 PRO A C 1
ATOM 2783 O O . PRO A 1 176 ? 11.617 0.715 26.368 1.00 10.59 176 PRO A O 1
ATOM 2794 N N . VAL A 1 177 ? 13.619 0.252 25.438 1.00 8.67 177 VAL A N 1
ATOM 2795 C CA . VAL A 1 177 ? 14.159 1.588 25.741 1.00 8.49 177 VAL A CA 1
ATOM 2796 C C . VAL A 1 177 ? 13.649 2.638 24.762 1.00 8.07 177 VAL A C 1
ATOM 2797 O O . VAL A 1 177 ? 13.541 3.804 25.121 1.00 8.65 177 VAL A O 1
ATOM 2810 N N . ILE A 1 178 ? 13.298 2.185 23.554 1.00 7.42 178 ILE A N 1
ATOM 2811 C CA . ILE A 1 178 ? 13.002 3.037 22.413 1.00 7.29 178 ILE A CA 1
ATOM 2812 C C . ILE A 1 178 ? 11.952 2.394 21.535 1.00 6.59 178 ILE A C 1
ATOM 2813 O O . ILE A 1 178 ? 11.929 1.182 21.389 1.00 7.72 178 ILE A O 1
ATOM 2829 N N . ASN A 1 179 ? 11.103 3.237 20.947 1.00 7.31 179 ASN A N 1
ATOM 2830 C CA . ASN A 1 179 ? 10.274 2.908 19.801 1.00 7.40 179 ASN A CA 1
ATOM 2831 C C . ASN A 1 179 ? 10.700 3.849 18.690 1.00 7.46 179 ASN A C 1
ATOM 2832 O O . ASN A 1 179 ? 10.568 5.080 18.838 1.00 7.77 179 ASN A O 1
ATOM 2843 N N . GLN A 1 180 ? 11.222 3.286 17.595 1.00 6.33 180 GLN A N 1
ATOM 2844 C CA . GLN A 1 180 ? 11.647 4.094 16.463 1.00 6.77 180 GLN A CA 1
ATOM 2845 C C . GLN A 1 180 ? 10.529 4.143 15.429 1.00 7.09 180 GLN A C 1
ATOM 2846 O O . GLN A 1 180 ? 10.127 3.106 14.875 1.00 6.86 180 GLN A O 1
ATOM 2860 N N . ILE A 1 181 ? 9.995 5.340 15.215 1.00 7.09 181 ILE A N 1
ATOM 2861 C CA . ILE A 1 181 ? 8.805 5.519 14.382 1.00 7.94 181 ILE A CA 1
ATOM 2862 C C . ILE A 1 181 ? 8.981 6.765 13.504 1.00 8.27 181 ILE A C 1
ATOM 2863 O O . ILE A 1 181 ? 9.874 7.600 13.738 1.00 7.75 181 ILE A O 1
ATOM 2879 N N . GLU A 1 182 ? 8.133 6.890 12.494 1.00 7.88 182 GLU A N 1
ATOM 2880 C CA . GLU A 1 182 ? 8.194 8.029 11.587 1.00 8.19 182 GLU A CA 1
ATOM 2881 C C . GLU A 1 182 ? 7.632 9.278 12.229 1.00 7.10 182 GLU A C 1
ATOM 2882 O O . GLU A 1 182 ? 6.467 9.286 12.611 1.00 9.02 182 GLU A O 1
ATOM 2894 N N . VAL A 1 183 ? 8.437 10.335 12.331 1.00 7.66 183 VAL A N 1
ATOM 2895 C CA . VAL A 1 183 ? 7.949 11.610 12.840 1.00 7.28 183 VAL A CA 1
ATOM 2896 C C . VAL A 1 183 ? 8.517 12.742 12.010 1.00 7.67 183 VAL A C 1
ATOM 2897 O O . VAL A 1 183 ? 9.743 12.872 11.854 1.00 8.12 183 VAL A O 1
ATOM 2910 N N . ASN A 1 184 ? 7.608 13.563 11.477 1.00 7.59 184 ASN A N 1
ATOM 2911 C CA . ASN A 1 184 ? 7.958 14.690 10.621 1.00 7.20 184 ASN A CA 1
ATOM 2912 C C . ASN A 1 184 ? 6.687 15.551 10.510 1.00 7.53 184 ASN A C 1
ATOM 2913 O O . ASN A 1 184 ? 5.659 15.209 11.095 1.00 8.02 184 ASN A O 1
ATOM 2924 N N . PRO A 1 185 ? 6.750 16.696 9.791 1.00 7.77 185 PRO A N 1
ATOM 2925 C CA . PRO A 1 185 ? 5.614 17.619 9.934 1.00 8.44 185 PRO A CA 1
ATOM 2926 C C . PRO A 1 185 ? 4.296 17.116 9.384 1.00 8.24 185 PRO A C 1
ATOM 2927 O O . PRO A 1 185 ? 3.232 17.545 9.845 1.00 8.84 185 PRO A O 1
ATOM 2938 N N . THR A 1 186 ? 4.357 16.233 8.407 1.00 8.43 186 THR A N 1
ATOM 2939 C CA . THR A 1 186 ? 3.131 15.687 7.821 1.00 9.98 186 THR A CA 1
ATOM 2940 C C . THR A 1 186 ? 2.690 14.346 8.431 1.00 9.04 186 THR A C 1
ATOM 2941 O O . THR A 1 186 ? 1.637 13.802 8.049 1.00 9.64 186 THR A O 1
ATOM 2952 N N . ASN A 1 187 ? 3.461 13.854 9.396 1.00 9.17 187 ASN A N 1
ATOM 2953 C CA . ASN A 1 187 ? 3.136 12.591 10.089 1.00 8.67 187 ASN A CA 1
ATOM 2954 C C . ASN A 1 187 ? 3.673 12.725 11.509 1.00 8.82 187 ASN A C 1
ATOM 2955 O O . ASN A 1 187 ? 4.746 12.202 11.850 1.00 8.48 187 ASN A O 1
ATOM 2966 N N . THR A 1 188 ? 2.952 13.462 12.335 1.00 8.85 188 THR A N 1
ATOM 2967 C CA . THR A 1 188 ? 3.501 13.937 13.591 1.00 8.49 188 THR A CA 1
ATOM 2968 C C . THR A 1 188 ? 3.374 12.941 14.761 1.00 10.01 188 THR A C 1
ATOM 2969 O O . THR A 1 188 ? 4.046 13.089 15.791 1.00 9.19 188 THR A O 1
ATOM 2980 N N . GLN A 1 189 ? 2.497 11.950 14.604 1.00 9.19 189 GLN A N 1
ATOM 2981 C CA . GLN A 1 189 ? 2.296 10.876 15.586 1.00 7.80 189 GLN A CA 1
ATOM 2982 C C . GLN A 1 189 ? 2.213 11.387 17.016 1.00 9.11 189 GLN A C 1
ATOM 2983 O O . GLN A 1 189 ? 2.843 10.828 17.939 1.00 9.87 189 GLN A O 1
ATOM 2997 N N . GLU A 1 190 ? 1.396 12.411 17.259 1.00 9.50 190 GLU A N 1
ATOM 2998 C CA . GLU A 1 190 ? 1.374 13.008 18.580 1.00 9.83 190 GLU A CA 1
ATOM 2999 C C . GLU A 1 190 ? 0.879 12.054 19.672 1.00 9.26 190 GLU A C 1
ATOM 3000 O O . GLU A 1 190 ? 1.511 11.929 20.717 1.00 9.24 190 GLU A O 1
ATOM 3012 N N . PRO A 1 191 ? -0.243 11.364 19.450 1.00 9.70 191 PRO A N 1
ATOM 3013 C CA . PRO A 1 191 ? -0.692 10.456 20.506 1.00 9.27 191 PRO A CA 1
ATOM 3014 C C . PRO A 1 191 ? 0.285 9.309 20.772 1.00 8.65 191 PRO A C 1
ATOM 3015 O O . PRO A 1 191 ? 0.492 8.973 21.923 1.00 8.93 191 PRO A O 1
ATOM 3026 N N . LEU A 1 192 ? 0.890 8.733 19.738 1.00 8.75 192 LEU A N 1
ATOM 3027 C CA . LEU A 1 192 ? 1.787 7.609 19.969 1.00 9.09 192 LEU A CA 1
ATOM 3028 C C . LEU A 1 192 ? 3.045 8.066 20.682 1.00 8.51 192 LEU A C 1
ATOM 3029 O O . LEU A 1 192 ? 3.528 7.380 21.575 1.00 8.83 192 LEU A O 1
ATOM 3045 N N . VAL A 1 193 ? 3.581 9.215 20.299 1.00 8.01 193 VAL A N 1
ATOM 3046 C CA . VAL A 1 193 ? 4.737 9.756 21.009 1.00 8.06 193 VAL A CA 1
ATOM 3047 C C . VAL A 1 193 ? 4.413 9.976 22.486 1.00 9.21 193 VAL A C 1
ATOM 3048 O O . VAL A 1 193 ? 5.170 9.576 23.378 1.00 9.42 193 VAL A O 1
ATOM 3061 N N . ALA A 1 194 ? 3.278 10.603 22.753 1.00 8.23 194 ALA A N 1
ATOM 3062 C CA . ALA A 1 194 ? 2.872 10.848 24.136 1.00 9.09 194 ALA A CA 1
ATOM 3063 C C . ALA A 1 194 ? 2.722 9.534 24.905 1.00 8.58 194 ALA A C 1
ATOM 3064 O O . ALA A 1 194 ? 3.129 9.420 26.061 1.00 8.72 194 ALA A O 1
ATOM 3071 N N . HIS A 1 195 ? 2.123 8.529 24.272 1.00 8.04 195 HIS A N 1
ATOM 3072 C CA . HIS A 1 195 ? 1.943 7.227 24.912 1.00 8.42 195 HIS A CA 1
ATOM 3073 C C . HIS A 1 195 ? 3.294 6.634 25.288 1.00 8.50 195 HIS A C 1
ATOM 3074 O O . HIS A 1 195 ? 3.514 6.187 26.418 1.00 8.90 195 HIS A O 1
ATOM 3089 N N . CYS A 1 196 ? 4.211 6.593 24.335 1.00 8.51 196 CYS A N 1
ATOM 3090 C CA . CYS A 1 196 ? 5.519 6.020 24.616 1.00 7.80 196 CYS A CA 1
ATOM 3091 C C . CYS A 1 196 ? 6.223 6.781 25.727 1.00 9.04 196 CYS A C 1
ATOM 3092 O O . CYS A 1 196 ? 6.761 6.180 26.663 1.00 9.36 196 CYS A O 1
ATOM 3100 N N . GLN A 1 197 ? 6.231 8.100 25.636 1.00 8.70 197 GLN A N 1
ATOM 3101 C CA . GLN A 1 197 ? 6.925 8.897 26.637 1.00 8.61 197 GLN A CA 1
ATOM 3102 C C . GLN A 1 197 ? 6.321 8.701 28.012 1.00 9.99 197 GLN A C 1
ATOM 3103 O O . GLN A 1 197 ? 7.066 8.627 29.011 1.00 10.58 197 GLN A O 1
ATOM 3117 N N . SER A 1 198 ? 5.004 8.577 28.080 1.00 10.08 198 SER A N 1
ATOM 3118 C CA . SER A 1 198 ? 4.356 8.350 29.374 1.00 10.05 198 SER A CA 1
ATOM 3119 C C . SER A 1 198 ? 4.819 7.046 30.022 1.00 10.78 198 SER A C 1
ATOM 3120 O O . SER A 1 198 ? 4.755 6.910 31.263 1.00 12.83 198 SER A O 1
ATOM 3128 N N . LEU A 1 199 ? 5.234 6.074 29.213 1.00 9.53 199 LEU A N 1
ATOM 3129 C CA . LEU A 1 199 ? 5.692 4.772 29.695 1.00 9.23 199 LEU A CA 1
ATOM 3130 C C . LEU A 1 199 ? 7.229 4.700 29.876 1.00 10.37 199 LEU A C 1
ATOM 3131 O O . LEU A 1 199 ? 7.770 3.627 30.111 1.00 11.46 199 LEU A O 1
ATOM 3147 N N . GLY A 1 200 ? 7.910 5.826 29.733 1.00 9.95 200 GLY A N 1
ATOM 3148 C CA . GLY A 1 200 ? 9.359 5.869 29.818 1.00 10.34 200 GLY A CA 1
ATOM 3149 C C . GLY A 1 200 ? 10.093 5.257 28.639 1.00 10.29 200 GLY A C 1
ATOM 3150 O O . GLY A 1 200 ? 11.249 4.847 28.770 1.00 11.12 200 GLY A O 1
ATOM 3154 N N . ILE A 1 201 ? 9.421 5.211 27.496 1.00 8.72 201 ILE A N 1
ATOM 3155 C CA . ILE A 1 201 ? 9.996 4.701 26.270 1.00 8.84 201 ILE A CA 1
ATOM 3156 C C . ILE A 1 201 ? 10.308 5.900 25.372 1.00 6.72 201 ILE A C 1
ATOM 3157 O O . ILE A 1 201 ? 9.398 6.622 24.959 1.00 9.73 201 ILE A O 1
ATOM 3173 N N . ALA A 1 202 ? 11.590 6.118 25.111 1.00 7.83 202 ALA A N 1
ATOM 3174 C CA . ALA A 1 202 ? 12.000 7.223 24.256 1.00 7.55 202 ALA A CA 1
ATOM 3175 C C . ALA A 1 202 ? 11.674 6.912 22.795 1.00 7.25 202 ALA A C 1
ATOM 3176 O O . ALA A 1 202 ? 11.515 5.751 22.404 1.00 8.29 202 ALA A O 1
ATOM 3183 N N . VAL A 1 203 ? 11.571 7.959 21.985 1.00 7.14 203 VAL A N 1
ATOM 3184 C CA . VAL A 1 203 ? 11.224 7.824 20.582 1.00 7.66 203 VAL A CA 1
ATOM 3185 C C . VAL A 1 203 ? 12.351 8.307 19.690 1.00 7.33 203 VAL A C 1
ATOM 3186 O O . VAL A 1 203 ? 12.815 9.439 19.833 1.00 8.29 203 VAL A O 1
ATOM 3199 N N .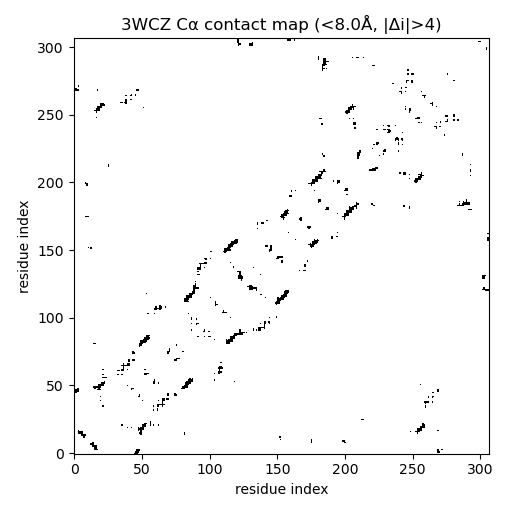 MET A 1 204 ? 12.760 7.447 18.756 1.00 6.87 204 MET A N 1
ATOM 3200 C CA . MET A 1 204 ? 13.619 7.847 17.648 1.00 6.88 204 MET A CA 1
ATOM 3201 C C . MET A 1 204 ? 12.703 8.166 16.475 1.00 7.43 204 MET A C 1
ATOM 3202 O O . MET A 1 204 ? 11.772 7.411 16.201 1.00 8.58 204 MET A O 1
ATOM 3216 N N . ALA A 1 205 ? 12.939 9.319 15.835 1.00 7.51 205 ALA A N 1
ATOM 3217 C CA . ALA A 1 205 ? 12.134 9.815 14.724 1.00 7.47 205 ALA A CA 1
ATOM 3218 C C . ALA A 1 205 ? 12.830 9.589 13.397 1.00 8.03 205 ALA A C 1
ATOM 3219 O O . ALA A 1 205 ? 13.833 10.264 13.056 1.00 7.51 205 ALA A O 1
ATOM 3226 N N . TYR A 1 206 ? 12.322 8.619 12.641 1.00 6.47 206 TYR A N 1
ATOM 3227 C CA . TYR A 1 206 ? 12.832 8.359 11.308 1.00 7.58 206 TYR A CA 1
ATOM 3228 C C . TYR A 1 206 ? 12.129 9.203 10.239 1.00 6.50 206 TYR A C 1
ATOM 3229 O O . TYR A 1 206 ? 11.090 9.791 10.486 1.00 7.85 206 TYR A O 1
ATOM 3247 N N . SER A 1 207 ? 12.762 9.243 9.065 1.00 7.21 207 SER A N 1
ATOM 3248 C CA . SER A 1 207 ? 12.375 10.118 7.951 1.00 7.84 207 SER A CA 1
ATOM 3249 C C . SER A 1 207 ? 12.014 11.506 8.462 1.00 7.85 207 SER A C 1
ATOM 3250 O O . SER A 1 207 ? 10.948 12.027 8.173 1.00 7.73 207 SER A O 1
ATOM 3258 N N . PRO A 1 208 ? 12.923 12.107 9.231 1.00 7.28 208 PRO A N 1
ATOM 3259 C CA . PRO A 1 208 ? 12.622 13.374 9.904 1.00 6.86 208 PRO A CA 1
ATOM 3260 C C . PRO A 1 208 ? 12.363 14.551 8.953 1.00 8.73 208 PRO A C 1
ATOM 3261 O O . PRO A 1 208 ? 11.725 15.520 9.379 1.00 8.76 208 PRO A O 1
ATOM 3272 N N . PHE A 1 209 ? 12.835 14.487 7.703 1.00 7.67 209 PHE A N 1
ATOM 3273 C CA . PHE A 1 209 ? 12.595 15.586 6.780 1.00 9.07 209 PHE A CA 1
ATOM 3274 C C . PHE A 1 209 ? 11.257 15.462 6.060 1.00 10.04 209 PHE A C 1
ATOM 3275 O O . PHE A 1 209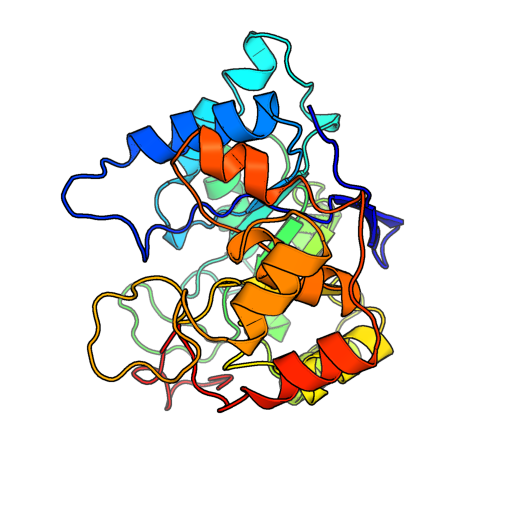 ? 10.864 16.390 5.318 1.00 9.81 209 PHE A O 1
ATOM 3292 N N . GLY A 1 210 ? 10.526 14.372 6.261 1.00 9.88 210 GLY A N 1
ATOM 3293 C CA . GLY A 1 210 ? 9.191 14.257 5.697 1.00 9.00 210 GLY A CA 1
ATOM 3294 C C . GLY A 1 210 ? 9.216 14.445 4.189 1.00 9.41 210 GLY A C 1
ATOM 3295 O O . GLY A 1 210 ? 10.126 13.991 3.518 1.00 10.00 210 GLY A O 1
ATOM 3299 N N . PHE A 1 211 ? 8.214 15.130 3.660 1.00 8.82 211 PHE A N 1
ATOM 3300 C CA . PHE A 1 211 ? 8.145 15.412 2.231 1.00 9.23 211 PHE A CA 1
ATOM 3301 C C . PHE A 1 211 ? 8.717 16.786 1.907 1.00 10.40 211 PHE A C 1
ATOM 3302 O O . PHE A 1 211 ? 8.525 17.295 0.791 1.00 11.80 211 PHE A O 1
ATOM 3319 N N . VAL A 1 212 ? 9.452 17.394 2.827 1.00 9.37 212 VAL A N 1
ATOM 3320 C CA . VAL A 1 212 ? 10.123 18.656 2.532 1.00 10.94 212 VAL A CA 1
ATOM 3321 C C . VAL A 1 212 ? 11.312 18.414 1.613 1.00 11.36 212 VAL A C 1
ATOM 3322 O O . VAL A 1 212 ? 11.705 19.305 0.838 1.00 15.77 212 VAL A O 1
ATOM 3335 N N . VAL A 1 213 ? 11.854 17.208 1.647 1.00 10.99 213 VAL A N 1
ATOM 3336 C CA . VAL A 1 213 ? 12.875 16.753 0.706 1.00 12.30 213 VAL A CA 1
ATOM 3337 C C . VAL A 1 213 ? 12.210 15.829 -0.311 1.00 14.10 213 VAL A C 1
ATOM 3338 O O . VAL A 1 213 ? 11.130 15.282 -0.073 1.00 14.89 213 VAL A O 1
ATOM 3351 N N . SER A 1 214 ? 12.861 15.628 -1.455 1.00 17.58 214 SER A N 1
ATOM 3352 C CA . SER A 1 214 ? 12.272 14.817 -2.510 1.00 15.76 214 SER A CA 1
ATOM 3353 C C . SER A 1 214 ? 12.122 13.353 -2.105 1.00 17.69 214 SER A C 1
ATOM 3354 O O . SER A 1 214 ? 13.050 12.770 -1.533 1.00 18.29 214 SER A O 1
ATOM 3362 N N . ARG A 1 215 ? 10.967 12.763 -2.395 1.00 16.61 215 ARG A N 1
ATOM 3363 C CA . ARG A 1 215 ? 10.728 11.348 -2.169 1.00 14.53 215 ARG A CA 1
ATOM 3364 C C . ARG A 1 215 ? 10.448 10.603 -3.484 1.00 22.33 215 ARG A C 1
ATOM 3365 O O . ARG A 1 215 ? 9.906 9.501 -3.473 1.00 21.65 215 ARG A O 1
ATOM 3386 N N . GLY A 1 216 ? 10.831 11.210 -4.601 1.00 22.11 216 GLY A N 1
ATOM 3387 C CA . GLY A 1 216 ? 10.643 10.575 -5.903 1.00 29.07 216 GLY A CA 1
ATOM 3388 C C . GLY A 1 216 ? 9.173 10.415 -6.254 1.00 27.16 216 GLY A C 1
ATOM 3389 O O . GLY A 1 216 ? 8.771 9.462 -6.927 1.00 33.92 216 GLY A O 1
ATOM 3393 N N . GLN A 1 217 ? 8.370 11.362 -5.793 1.00 24.71 217 GLN A N 1
ATOM 3394 C CA . GLN A 1 217 ? 6.933 11.333 -5.999 1.00 25.52 217 GLN A CA 1
ATOM 3395 C C . GLN A 1 217 ? 6.477 12.734 -6.382 1.00 25.25 217 GLN A C 1
ATOM 3396 O O . GLN A 1 217 ? 7.129 13.743 -6.055 1.00 25.07 217 GLN A O 1
ATOM 3410 N N . THR A 1 218 ? 5.349 12.791 -7.075 1.00 24.43 218 THR A N 1
ATOM 3411 C CA . THR A 1 218 ? 4.659 14.054 -7.255 1.00 22.35 218 THR A CA 1
ATOM 3412 C C . THR A 1 218 ? 3.473 14.019 -6.314 1.00 17.69 218 THR A C 1
ATOM 3413 O O . THR A 1 218 ? 3.137 12.974 -5.749 1.00 20.90 218 THR A O 1
ATOM 3424 N N . GLY A 1 219 ? 2.853 15.173 -6.120 1.00 15.97 219 GLY A N 1
ATOM 3425 C CA . GLY A 1 219 ? 1.698 15.284 -5.258 1.00 17.60 219 GLY A CA 1
ATOM 3426 C C . GLY A 1 219 ? 2.001 15.197 -3.771 1.00 16.16 219 GLY A C 1
ATOM 3427 O O . GLY A 1 219 ? 1.126 14.843 -2.978 1.00 20.84 219 GLY A O 1
ATOM 3431 N N . ALA A 1 220 ? 3.210 15.569 -3.382 1.00 15.01 220 ALA A N 1
ATOM 3432 C CA . ALA A 1 220 ? 3.546 15.590 -1.963 1.00 16.15 220 ALA A CA 1
ATOM 3433 C C . ALA A 1 220 ? 2.782 16.690 -1.237 1.00 17.01 220 ALA A C 1
ATOM 3434 O O . ALA A 1 220 ? 2.550 17.785 -1.770 1.00 15.10 220 ALA A O 1
ATOM 3441 N N . PRO A 1 221 ? 2.393 16.434 0.012 1.00 12.86 221 PRO A N 1
ATOM 3442 C CA . PRO A 1 221 ? 1.731 17.458 0.812 1.00 13.40 221 PRO A CA 1
ATOM 3443 C C . PRO A 1 221 ? 2.689 18.585 1.216 1.00 12.46 221 PRO A C 1
ATOM 3444 O O . PRO A 1 221 ? 3.903 18.359 1.320 1.00 12.79 221 PRO A O 1
ATOM 3455 N N . PRO A 1 222 ? 2.163 19.787 1.452 1.00 11.67 222 PRO A N 1
ATOM 3456 C CA . PRO A 1 222 ? 2.983 20.840 2.048 1.00 14.84 222 PRO A CA 1
ATOM 3457 C C . PRO A 1 222 ? 3.456 20.423 3.430 1.00 14.32 222 PRO A C 1
ATOM 3458 O O . PRO A 1 222 ? 2.818 19.563 4.040 1.00 12.65 222 PRO A O 1
ATOM 3469 N N . PRO A 1 223 ? 4.514 21.045 3.952 1.00 11.37 223 PRO A N 1
ATOM 3470 C CA . PRO A 1 223 ? 5.259 22.179 3.393 1.00 11.96 223 PRO A CA 1
ATOM 3471 C C . PRO A 1 223 ? 6.380 21.821 2.416 1.00 12.34 223 PRO A C 1
ATOM 3472 O O . PRO A 1 223 ? 7.078 20.810 2.568 1.00 13.11 223 PRO A O 1
ATOM 3483 N N . ARG A 1 224 ? 6.569 22.694 1.433 1.00 11.78 224 ARG A N 1
ATOM 3484 C CA . ARG A 1 224 ? 7.778 22.688 0.605 1.00 10.26 224 ARG A CA 1
ATOM 3485 C C . ARG A 1 224 ? 8.925 23.349 1.332 1.00 10.72 224 ARG A C 1
ATOM 3486 O O . ARG A 1 224 ? 8.733 24.004 2.351 1.00 12.04 224 ARG A O 1
ATOM 3507 N N . SER A 1 225 ? 10.133 23.224 0.784 1.00 10.99 225 SER A N 1
ATOM 3508 C CA . SER A 1 225 ? 11.303 23.847 1.412 1.00 13.63 225 SER A CA 1
ATOM 3509 C C . SER A 1 225 ? 11.234 25.384 1.457 1.00 11.98 225 SER A C 1
ATOM 3510 O O . SER A 1 225 ? 11.908 26.007 2.275 1.00 14.18 225 SER A O 1
ATOM 3518 N N . ASP A 1 226 ? 10.433 25.985 0.580 1.00 11.53 226 ASP A N 1
ATOM 3519 C CA . ASP A 1 226 ? 10.259 27.442 0.581 1.00 10.83 226 ASP A CA 1
ATOM 3520 C C . ASP A 1 226 ? 8.982 27.872 1.284 1.00 11.25 226 ASP A C 1
ATOM 3521 O O . ASP A 1 226 ? 8.557 28.997 1.179 1.00 11.82 226 ASP A O 1
ATOM 3530 N N . ASP A 1 227 ? 8.394 26.969 2.062 1.00 11.27 227 ASP A N 1
ATOM 3531 C CA . ASP A 1 227 ? 7.183 27.289 2.803 1.00 11.32 227 ASP A CA 1
ATOM 3532 C C . ASP A 1 227 ? 7.438 28.488 3.717 1.00 11.57 227 ASP A C 1
ATOM 3533 O O . ASP A 1 227 ? 8.427 28.529 4.422 1.00 11.51 227 ASP A O 1
ATOM 3542 N N . PRO A 1 228 ? 6.526 29.480 3.727 1.00 12.11 228 PRO A N 1
ATOM 3543 C CA . PRO A 1 228 ? 6.781 30.693 4.514 1.00 12.72 228 PRO A CA 1
ATOM 3544 C C . PRO A 1 228 ? 6.925 30.474 6.016 1.00 11.35 228 PRO A C 1
ATOM 3545 O O . PRO A 1 228 ? 7.663 31.190 6.670 1.00 11.55 228 PRO A O 1
ATOM 3556 N N . THR A 1 229 ? 6.225 29.486 6.571 1.00 12.45 229 THR A N 1
ATOM 3557 C CA . THR A 1 229 ? 6.366 29.221 8.002 1.00 10.96 229 THR A CA 1
ATOM 3558 C C . THR A 1 229 ? 7.789 28.718 8.290 1.00 10.46 229 THR A C 1
ATOM 3559 O O . THR A 1 229 ? 8.481 29.199 9.191 1.00 11.37 229 THR A O 1
ATOM 3570 N N . LEU A 1 230 ? 8.245 27.763 7.501 1.00 10.79 230 LEU A N 1
ATOM 3571 C CA . LEU A 1 230 ? 9.581 27.207 7.682 1.00 10.50 230 LEU A CA 1
ATOM 3572 C C . LEU A 1 230 ? 10.674 28.228 7.401 1.00 10.32 230 LEU A C 1
ATOM 3573 O O . LEU A 1 230 ? 11.649 28.290 8.115 1.00 10.08 230 LEU A O 1
ATOM 3589 N N . THR A 1 231 ? 10.526 29.033 6.356 1.00 11.33 231 THR A N 1
ATOM 3590 C CA . THR A 1 231 ? 11.612 29.945 6.024 1.00 10.48 231 THR A CA 1
ATOM 3591 C C . THR A 1 231 ? 11.666 31.105 7.019 1.00 10.15 231 THR A C 1
ATOM 3592 O O . THR A 1 231 ? 12.735 31.600 7.292 1.00 11.56 231 THR A O 1
ATOM 3603 N N . ALA A 1 232 ? 10.530 31.477 7.605 1.00 10.33 232 ALA A N 1
ATOM 3604 C CA . ALA A 1 232 ? 10.534 32.510 8.628 1.00 11.51 232 ALA A CA 1
ATOM 3605 C C . ALA A 1 232 ? 11.267 32.017 9.871 1.00 10.34 232 ALA A C 1
ATOM 3606 O O . ALA A 1 232 ? 12.007 32.770 10.512 1.00 11.20 232 ALA A O 1
ATOM 3613 N N . LEU A 1 233 ? 11.078 30.736 10.207 1.00 10.01 233 LEU A N 1
ATOM 3614 C CA . LEU A 1 233 ? 11.773 30.145 11.332 1.00 8.33 233 LEU A CA 1
ATOM 3615 C C . LEU A 1 233 ? 13.270 30.070 11.076 1.00 7.79 233 LEU A C 1
ATOM 3616 O O . LEU A 1 233 ? 14.080 30.416 11.959 1.00 9.57 233 LEU A O 1
ATOM 3632 N N . ALA A 1 234 ? 13.638 29.615 9.878 1.00 8.79 234 ALA A N 1
ATOM 3633 C CA . ALA A 1 234 ? 15.038 29.571 9.509 1.00 10.12 234 ALA A CA 1
ATOM 3634 C C . ALA A 1 234 ? 15.679 30.962 9.648 1.00 9.81 234 ALA A C 1
ATOM 3635 O O . ALA A 1 234 ? 16.787 31.114 10.187 1.00 11.09 234 ALA A O 1
ATOM 3642 N N . ASN A 1 235 ? 14.990 31.975 9.134 1.00 10.94 235 ASN A N 1
ATOM 3643 C CA . ASN A 1 235 ? 15.494 33.333 9.240 1.00 13.03 235 ASN A CA 1
ATOM 3644 C C . ASN A 1 235 ? 15.573 33.820 10.661 1.00 13.21 235 ASN A C 1
ATOM 3645 O O . ASN A 1 235 ? 16.540 34.472 11.054 1.00 14.31 235 ASN A O 1
ATOM 3656 N N . LYS A 1 236 ? 14.560 33.518 11.459 1.00 10.44 236 LYS A N 1
ATOM 3657 C CA . LYS A 1 236 ? 14.541 33.962 12.847 1.00 11.10 236 LYS A CA 1
ATOM 3658 C C . LYS A 1 236 ? 15.769 33.492 13.635 1.00 12.36 236 LYS A C 1
ATOM 3659 O O . LYS A 1 236 ? 16.349 34.247 14.438 1.00 11.89 236 LYS A O 1
ATOM 3678 N N . TYR A 1 237 ? 16.136 32.218 13.439 1.00 10.50 237 TYR A N 1
ATOM 3679 C CA . TYR A 1 237 ? 17.180 31.600 14.231 1.00 10.46 237 TYR A CA 1
ATOM 3680 C C . TYR A 1 237 ? 18.529 31.529 13.528 1.00 10.76 237 TYR A C 1
ATOM 3681 O O . TYR A 1 237 ? 19.504 31.040 14.095 1.00 12.41 237 TYR A O 1
ATOM 3699 N N . ARG A 1 238 ? 18.589 32.013 12.282 1.00 10.05 238 ARG A N 1
ATOM 3700 C CA . ARG A 1 238 ? 19.817 31.940 11.477 1.00 11.66 238 ARG A CA 1
ATOM 3701 C C . ARG A 1 238 ? 20.261 30.496 11.278 1.00 12.18 238 ARG A C 1
ATOM 3702 O O . ARG A 1 238 ? 21.430 30.145 11.432 1.00 13.44 238 ARG A O 1
ATOM 3723 N N . LYS A 1 239 ? 19.292 29.667 10.918 1.00 10.69 239 LYS A N 1
ATOM 3724 C CA . LYS A 1 239 ? 19.491 28.245 10.731 1.00 10.07 239 LYS A CA 1
ATOM 3725 C C . LYS A 1 239 ? 18.892 27.881 9.393 1.00 9.45 239 LYS A C 1
ATOM 3726 O O . LYS A 1 239 ? 18.220 28.709 8.742 1.00 13.17 239 LYS A O 1
ATOM 3745 N N . SER A 1 240 ? 19.179 26.682 8.903 1.00 9.90 240 SER A N 1
ATOM 3746 C CA . SER A 1 240 ? 18.574 26.228 7.678 1.00 10.48 240 SER A CA 1
ATOM 3747 C C . SER A 1 240 ? 17.202 25.625 7.955 1.00 10.39 240 SER A C 1
ATOM 3748 O O . SER A 1 240 ? 16.899 25.294 9.094 1.00 9.46 240 SER A O 1
ATOM 3756 N N . VAL A 1 241 ? 16.382 25.441 6.934 1.00 9.46 241 VAL A N 1
ATOM 3757 C CA . VAL A 1 241 ? 15.083 24.799 7.093 1.00 9.63 241 VAL A CA 1
ATOM 3758 C C . VAL A 1 241 ? 15.284 23.375 7.611 1.00 10.11 241 VAL A C 1
ATOM 3759 O O . VAL A 1 241 ? 14.521 22.913 8.457 1.00 9.33 241 VAL A O 1
ATOM 3772 N N . GLY A 1 242 ? 16.316 22.684 7.141 1.00 9.43 242 GLY A N 1
ATOM 3773 C CA . GLY A 1 242 ? 16.588 21.345 7.638 1.00 9.24 242 GLY A CA 1
ATOM 3774 C C . GLY A 1 242 ? 16.832 21.376 9.138 1.00 8.29 242 GLY A C 1
ATOM 3775 O O . GLY A 1 242 ? 16.380 20.495 9.883 1.00 8.92 242 GLY A O 1
ATOM 3779 N N . GLN A 1 243 ? 17.602 22.351 9.619 1.00 8.28 243 GLN A N 1
ATOM 3780 C CA . GLN A 1 243 ? 17.878 22.450 11.040 1.00 8.32 243 GLN A CA 1
ATOM 3781 C C . GLN A 1 243 ? 16.615 22.756 11.844 1.00 8.45 243 GLN A C 1
ATOM 3782 O O . GLN A 1 243 ? 16.465 22.276 12.970 1.00 8.45 243 GLN A O 1
ATOM 3796 N N . ILE A 1 244 ? 15.720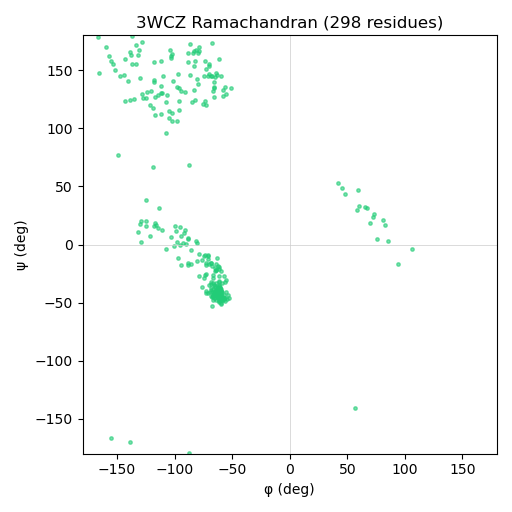 23.579 11.286 1.00 7.52 244 ILE A N 1
ATOM 3797 C CA . ILE A 1 244 ? 14.447 23.834 11.940 1.00 7.88 244 ILE A CA 1
ATOM 3798 C C . ILE A 1 244 ? 13.644 22.540 12.102 1.00 8.86 244 ILE A C 1
ATOM 3799 O O . ILE A 1 244 ? 13.096 22.269 13.175 1.00 8.34 244 ILE A O 1
ATOM 3815 N N . LEU A 1 245 ? 13.582 21.753 11.036 1.00 7.90 245 LEU A N 1
ATOM 3816 C CA . LEU A 1 245 ? 12.832 20.500 11.081 1.00 8.10 245 LEU A CA 1
ATOM 3817 C C . LEU A 1 245 ? 13.384 19.520 12.098 1.00 8.04 245 LEU A C 1
ATOM 3818 O O . LEU A 1 245 ? 12.612 18.858 12.797 1.00 8.15 245 LEU A O 1
ATOM 3834 N N . LEU A 1 246 ? 14.708 19.452 12.190 1.00 7.19 246 LEU A N 1
ATOM 3835 C CA . LEU A 1 246 ? 15.326 18.555 13.160 1.00 7.27 246 LEU A CA 1
ATOM 3836 C C . LEU A 1 246 ? 15.164 19.102 14.591 1.00 8.58 246 LEU A C 1
ATOM 3837 O O . LEU A 1 246 ? 14.898 18.328 15.535 1.00 7.95 246 LEU A O 1
ATOM 3853 N N . ARG A 1 247 ? 15.298 20.412 14.784 1.00 7.59 247 ARG A N 1
ATOM 3854 C CA . ARG A 1 247 ? 15.145 20.990 16.114 1.00 7.42 247 ARG A CA 1
ATOM 3855 C C . ARG A 1 247 ? 13.704 20.812 16.599 1.00 8.13 247 ARG A C 1
ATOM 3856 O O . ARG A 1 247 ? 13.472 20.581 17.795 1.00 8.43 247 ARG A O 1
ATOM 3877 N N . TYR A 1 248 ? 12.735 20.904 15.700 1.00 6.63 248 TYR A N 1
ATOM 3878 C CA . TYR A 1 248 ? 11.329 20.642 16.044 1.00 6.56 248 TYR A CA 1
ATOM 3879 C C . TYR A 1 248 ? 11.215 19.277 16.729 1.00 8.24 248 TYR A C 1
ATOM 3880 O O . TYR A 1 248 ? 10.556 19.122 17.770 1.00 8.40 248 TYR A O 1
ATOM 3898 N N . LEU A 1 249 ? 11.868 18.266 16.151 1.00 6.88 249 LEU A N 1
ATOM 3899 C CA . LEU A 1 249 ? 11.801 16.944 16.734 1.00 7.67 249 LEU A CA 1
ATOM 3900 C C . LEU A 1 249 ? 12.494 16.886 18.102 1.00 8.84 249 LEU A C 1
ATOM 3901 O O . LEU A 1 249 ? 11.954 16.291 19.063 1.00 7.65 249 LEU A O 1
ATOM 3917 N N . ILE A 1 250 ? 13.665 17.506 18.203 1.00 7.45 250 ILE A N 1
ATOM 3918 C CA . ILE A 1 250 ? 14.375 17.615 19.477 1.00 8.07 250 ILE A CA 1
ATOM 3919 C C . ILE A 1 250 ? 13.462 18.253 20.544 1.00 7.79 250 ILE A C 1
ATOM 3920 O O . ILE A 1 250 ? 13.428 17.815 21.703 1.00 8.63 250 ILE A O 1
ATOM 3936 N N . ASP A 1 251 ? 12.778 19.347 20.208 1.00 8.27 251 ASP A N 1
ATOM 3937 C CA . ASP A 1 251 ? 11.914 20.020 21.169 1.00 8.32 251 ASP A CA 1
ATOM 3938 C C . ASP A 1 251 ? 10.676 19.237 21.565 1.00 8.62 251 ASP A C 1
ATOM 3939 O O . ASP A 1 251 ? 10.054 19.519 22.601 1.00 10.18 251 ASP A O 1
ATOM 3948 N N . ARG A 1 252 ? 10.343 18.216 20.779 1.00 7.81 252 ARG A N 1
ATOM 3949 C CA . ARG A 1 252 ? 9.323 17.249 21.158 1.00 8.49 252 ARG A CA 1
ATOM 3950 C C . ARG A 1 252 ? 9.909 16.087 21.967 1.00 7.82 252 ARG A C 1
ATOM 3951 O O . ARG A 1 252 ? 9.188 15.136 22.275 1.00 9.44 252 ARG A O 1
ATOM 3972 N N . GLY A 1 253 ? 11.196 16.155 22.301 1.00 7.57 253 GLY A N 1
ATOM 3973 C CA . GLY A 1 253 ? 11.863 15.145 23.109 1.00 7.52 253 GLY A CA 1
ATOM 3974 C C . GLY A 1 253 ? 12.284 13.914 22.342 1.00 7.63 253 GLY A C 1
ATOM 3975 O O . GLY A 1 253 ? 12.474 12.856 22.948 1.00 9.39 253 GLY A O 1
ATOM 3979 N N . LEU A 1 254 ? 12.420 14.023 21.031 1.00 6.60 254 LEU A N 1
ATOM 3980 C CA . LEU A 1 254 ? 12.692 12.898 20.137 1.00 6.84 254 LEU A CA 1
ATOM 3981 C C . LEU A 1 254 ? 14.154 12.890 19.716 1.00 8.42 254 LEU A C 1
ATOM 3982 O O . LEU A 1 254 ? 14.870 13.897 19.845 1.00 9.26 254 LEU A O 1
ATOM 3998 N N . ILE A 1 255 ? 14.586 11.730 19.220 1.00 7.78 255 ILE A N 1
ATOM 3999 C CA . ILE A 1 255 ? 15.923 11.496 18.708 1.00 8.10 255 ILE A CA 1
ATOM 4000 C C . ILE A 1 255 ? 15.810 11.397 17.189 1.00 7.35 255 ILE A C 1
ATOM 4001 O O . ILE A 1 255 ? 15.454 10.343 16.668 1.00 8.54 255 ILE A O 1
ATOM 4017 N N . PRO A 1 256 ? 16.050 12.504 16.461 1.00 7.54 256 PRO A N 1
ATOM 4018 C CA . PRO A 1 256 ? 15.929 12.429 15.006 1.00 7.23 256 PRO A CA 1
ATOM 4019 C C . PRO A 1 256 ? 17.080 11.660 14.366 1.00 7.54 256 PRO A C 1
ATOM 4020 O O . PRO A 1 256 ? 18.190 11.596 14.917 1.00 7.87 256 PRO A O 1
ATOM 4031 N N . ILE A 1 257 ? 16.765 11.046 13.229 1.00 6.79 257 ILE A N 1
ATOM 4032 C CA . ILE A 1 257 ? 17.716 10.241 12.482 1.00 8.48 257 ILE A CA 1
ATOM 4033 C C . ILE A 1 257 ? 17.938 10.815 11.076 1.00 7.96 257 ILE A C 1
ATOM 4034 O O . ILE A 1 257 ? 17.570 10.195 10.069 1.00 7.95 257 ILE A O 1
ATOM 4050 N N . PRO A 1 258 ? 18.537 12.003 10.976 1.00 7.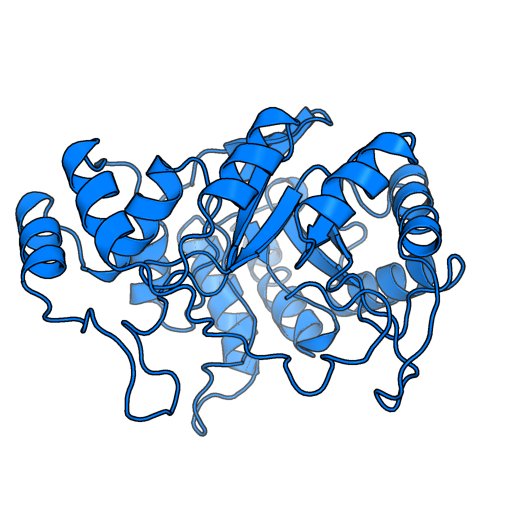24 258 PRO A N 1
ATOM 4051 C CA . PRO A 1 258 ? 18.739 12.572 9.638 1.00 7.82 258 PRO A CA 1
ATOM 4052 C C . PRO A 1 258 ? 19.723 11.743 8.813 1.00 6.33 258 PRO A C 1
ATOM 4053 O O . PRO A 1 258 ? 20.858 11.493 9.241 1.00 7.78 258 PRO A O 1
ATOM 4064 N N . LYS A 1 259 ? 19.303 11.342 7.613 1.00 8.07 259 LYS A N 1
ATOM 4065 C CA . LYS A 1 259 ? 20.194 10.699 6.650 1.00 7.22 259 LYS A CA 1
ATOM 4066 C C . LYS A 1 259 ? 20.824 11.778 5.752 1.00 8.25 259 LYS A C 1
ATOM 4067 O O . LYS A 1 259 ? 20.146 12.652 5.201 1.00 9.25 259 LYS A O 1
ATOM 4086 N N . SER A 1 260 ? 22.136 11.701 5.614 1.00 9.42 260 SER A N 1
ATOM 4087 C CA . SER A 1 260 ? 22.817 12.472 4.578 1.00 9.87 260 SER A CA 1
ATOM 4088 C C . SER A 1 260 ? 24.055 11.728 4.186 1.00 9.70 260 SER A C 1
ATOM 4089 O O . SER A 1 260 ? 24.665 11.025 4.992 1.00 10.45 260 SER A O 1
ATOM 4097 N N . THR A 1 261 ? 24.435 11.908 2.925 1.00 9.37 261 THR A N 1
ATOM 4098 C CA . THR A 1 261 ? 25.733 11.479 2.456 1.00 11.07 261 THR A CA 1
ATOM 4099 C C . THR A 1 261 ? 26.573 12.676 1.978 1.00 11.58 261 THR A C 1
ATOM 4100 O O . THR A 1 261 ? 27.603 12.485 1.324 1.00 14.60 261 THR A O 1
ATOM 4111 N N . ASN A 1 262 ? 26.165 13.881 2.346 1.00 10.84 262 ASN A N 1
ATOM 4112 C CA . ASN A 1 262 ? 26.854 15.124 1.962 1.00 12.18 262 ASN A CA 1
ATOM 4113 C C . ASN A 1 262 ? 27.586 15.691 3.169 1.00 12.95 262 ASN A C 1
ATOM 4114 O O . ASN A 1 262 ? 26.983 15.879 4.212 1.00 11.45 262 ASN A O 1
ATOM 4125 N N . LYS A 1 263 ? 28.874 15.992 3.018 1.00 11.81 263 LYS A N 1
ATOM 4126 C CA . LYS A 1 263 ? 29.704 16.372 4.139 1.00 12.81 263 LYS A CA 1
ATOM 4127 C C . LYS A 1 263 ? 29.146 17.579 4.886 1.00 12.05 263 LYS A C 1
ATOM 4128 O O . LYS A 1 263 ? 29.069 17.613 6.108 1.00 13.05 263 LYS A O 1
ATOM 4147 N N . GLN A 1 264 ? 28.745 18.586 4.118 1.00 12.45 264 GLN A N 1
ATOM 4148 C CA . GLN A 1 264 ? 28.248 19.805 4.695 1.00 13.49 264 GLN A CA 1
ATOM 4149 C C . GLN A 1 264 ? 26.887 19.624 5.399 1.00 10.29 264 GLN A C 1
ATOM 4150 O O . GLN A 1 264 ? 26.679 20.134 6.493 1.00 12.17 264 GLN A O 1
ATOM 4164 N N . ARG A 1 265 ? 25.967 18.903 4.758 1.00 11.66 265 ARG A N 1
ATOM 4165 C CA . ARG A 1 265 ? 24.654 18.695 5.380 1.00 10.95 265 ARG A CA 1
ATOM 4166 C C . ARG A 1 265 ? 24.759 17.795 6.608 1.00 10.26 265 ARG A C 1
ATOM 4167 O O . ARG A 1 265 ? 24.081 18.029 7.591 1.00 10.35 265 ARG A O 1
ATOM 4188 N N . ILE A 1 266 ? 25.667 16.831 6.578 1.00 10.68 266 ILE A N 1
ATOM 4189 C CA . ILE A 1 266 ? 25.924 16.015 7.766 1.00 9.48 266 ILE A CA 1
ATOM 4190 C C . ILE A 1 266 ? 26.286 16.928 8.924 1.00 10.43 266 ILE A C 1
ATOM 4191 O O . ILE A 1 266 ? 25.746 16.833 10.023 1.00 10.14 266 ILE A O 1
ATOM 4207 N N . ALA A 1 267 ? 27.202 17.860 8.703 1.00 10.91 267 ALA A N 1
ATOM 4208 C CA . ALA A 1 267 ? 27.602 18.729 9.771 1.00 11.41 267 ALA A CA 1
ATOM 4209 C C . ALA A 1 267 ? 26.453 19.640 10.236 1.00 8.93 267 ALA A C 1
ATOM 4210 O O . ALA A 1 267 ? 26.290 19.902 11.447 1.00 12.70 267 ALA A O 1
ATOM 4217 N N . GLN A 1 268 ? 25.673 20.152 9.291 1.00 10.73 268 GLN A N 1
ATOM 4218 C CA . GLN A 1 268 ? 24.539 21.011 9.653 1.00 12.99 268 GLN A CA 1
ATOM 4219 C C . GLN A 1 268 ? 23.518 20.287 10.509 1.00 9.34 268 GLN A C 1
ATOM 4220 O O . GLN A 1 268 ? 22.926 20.863 11.416 1.00 10.59 268 GLN A O 1
ATOM 4234 N N . ASN A 1 269 ? 23.344 19.000 10.240 1.00 10.13 269 ASN A N 1
ATOM 4235 C CA . ASN A 1 269 ? 22.234 18.257 10.821 1.00 10.75 269 ASN A CA 1
ATOM 4236 C C . ASN A 1 269 ? 22.427 17.924 12.310 1.00 10.61 269 ASN A C 1
ATOM 4237 O O . ASN A 1 269 ? 21.477 17.521 12.971 1.00 11.63 269 ASN A O 1
ATOM 4248 N N . ILE A 1 270 ? 23.624 18.151 12.848 1.00 9.53 270 ILE A N 1
ATOM 4249 C CA . ILE A 1 270 ? 23.842 17.972 14.289 1.00 10.77 270 ILE A CA 1
ATOM 4250 C C . ILE A 1 270 ? 23.992 19.324 15.005 1.00 9.11 270 ILE A C 1
ATOM 4251 O O . ILE A 1 270 ? 24.049 19.362 16.226 1.00 10.44 270 ILE A O 1
ATOM 4267 N N . ASP A 1 271 ? 23.990 20.423 14.244 1.00 10.63 271 ASP A N 1
ATOM 4268 C CA . ASP A 1 271 ? 24.188 21.752 14.838 1.00 11.62 271 ASP A CA 1
ATOM 4269 C C . ASP A 1 271 ? 22.845 22.336 15.307 1.00 10.95 271 ASP A C 1
ATOM 4270 O O . ASP A 1 271 ? 22.357 23.315 14.747 1.00 10.20 271 ASP A O 1
ATOM 4279 N N . LEU A 1 272 ? 22.276 21.733 16.343 1.00 9.06 272 LEU A N 1
ATOM 4280 C CA . LEU A 1 272 ? 20.901 21.992 16.770 1.00 8.73 272 LEU A CA 1
ATOM 4281 C C . LEU A 1 272 ? 20.786 22.491 18.191 1.00 9.21 272 LEU A C 1
ATOM 4282 O O . LEU A 1 272 ? 19.681 22.585 18.703 1.00 10.09 272 LEU A O 1
ATOM 4298 N N . PHE A 1 273 ? 21.918 22.789 18.835 1.00 9.56 273 PHE A N 1
ATOM 4299 C CA . PHE A 1 273 ? 21.926 22.965 20.290 1.00 10.33 273 PHE A CA 1
ATOM 4300 C C . PHE A 1 273 ? 22.303 24.363 20.743 1.00 10.49 273 PHE A C 1
ATOM 4301 O O . PHE A 1 273 ? 22.558 24.579 21.924 1.00 11.07 273 PHE A O 1
ATOM 4318 N N . ASP A 1 274 ? 22.233 25.304 19.813 1.00 10.16 274 ASP A N 1
ATOM 4319 C CA . ASP A 1 274 ? 22.440 26.705 20.128 1.00 10.78 274 ASP A CA 1
ATOM 4320 C C . ASP A 1 274 ? 21.155 27.523 19.909 1.00 11.43 274 ASP A C 1
ATOM 4321 O O . ASP A 1 274 ? 21.192 28.758 19.921 1.00 10.82 274 ASP A O 1
ATOM 4330 N N . PHE A 1 275 ? 20.019 26.849 19.767 1.00 9.93 275 PHE A N 1
ATOM 4331 C CA . PHE A 1 275 ? 18.718 27.497 19.654 1.00 10.26 275 PHE A CA 1
ATOM 4332 C C . PHE A 1 275 ? 17.652 26.507 20.012 1.00 9.07 275 PHE A C 1
ATOM 4333 O O . PHE A 1 275 ? 17.927 25.310 20.122 1.00 10.02 275 PHE A O 1
ATOM 4350 N N . GLN A 1 276 ? 16.432 26.977 20.152 1.00 8.30 276 GLN A N 1
ATOM 4351 C CA . GLN A 1 276 ? 15.292 26.116 20.350 1.00 9.00 276 GLN A CA 1
ATOM 4352 C C . GLN A 1 276 ? 14.049 26.794 19.846 1.00 10.76 276 GLN A C 1
ATOM 4353 O O . GLN A 1 276 ? 13.995 28.028 19.715 1.00 10.21 276 GLN A O 1
ATOM 4367 N N . LEU A 1 277 ? 13.053 26.011 19.482 1.00 9.77 277 LEU A N 1
ATOM 4368 C CA . LEU A 1 277 ? 11.766 26.551 19.057 1.00 10.35 277 LEU A CA 1
ATOM 4369 C C . LEU A 1 277 ? 10.867 26.870 20.241 1.00 11.88 277 LEU A C 1
ATOM 4370 O O . LEU A 1 277 ? 10.966 26.254 21.313 1.00 14.42 277 LEU A O 1
ATOM 4386 N N . THR A 1 278 ? 9.966 27.815 20.059 1.00 10.40 278 THR A N 1
ATOM 4387 C CA . THR A 1 278 ? 9.018 28.128 21.113 1.00 9.78 278 THR A CA 1
ATOM 4388 C C . THR A 1 278 ? 7.847 27.156 21.058 1.00 11.28 278 THR A C 1
ATOM 4389 O O . THR A 1 278 ? 7.644 26.444 20.054 1.00 10.63 278 THR A O 1
ATOM 4400 N N . PHE A 1 279 ? 7.032 27.132 22.109 1.00 13.25 279 PHE A N 1
ATOM 4401 C CA . PHE A 1 279 ? 5.880 26.248 22.090 1.00 12.77 279 PHE A CA 1
ATOM 4402 C C . PHE A 1 279 ? 4.922 26.597 20.943 1.00 13.59 279 PHE A C 1
ATOM 4403 O O . PHE A 1 279 ? 4.344 25.710 20.324 1.00 12.79 279 PHE A O 1
ATOM 4420 N N . GLU A 1 280 ? 4.782 27.880 20.622 1.00 13.31 280 GLU A N 1
ATOM 4421 C CA . GLU A 1 280 ? 3.892 28.265 19.540 1.00 12.97 280 GLU A CA 1
ATOM 4422 C C . GLU A 1 280 ? 4.438 27.792 18.175 1.00 11.27 280 GLU A C 1
ATOM 4423 O O . GLU A 1 280 ? 3.681 27.430 17.278 1.00 12.89 280 GLU A O 1
ATOM 4435 N N . GLU A 1 281 ? 5.758 27.759 18.039 1.00 10.12 281 GLU A N 1
ATOM 4436 C CA . GLU A 1 281 ? 6.396 27.325 16.793 1.00 9.69 281 GLU A CA 1
ATOM 4437 C C . GLU A 1 281 ? 6.269 25.821 16.622 1.00 9.05 281 GLU A C 1
ATOM 4438 O O . GLU A 1 281 ? 5.968 25.344 15.533 1.00 10.20 281 GLU A O 1
ATOM 4450 N N . VAL A 1 282 ? 6.461 25.076 17.701 1.00 9.41 282 VAL A N 1
ATOM 4451 C CA . VAL A 1 282 ? 6.229 23.636 17.656 1.00 9.95 282 VAL A CA 1
ATOM 4452 C C . VAL A 1 282 ? 4.773 23.371 17.295 1.00 10.38 282 VAL A C 1
ATOM 4453 O O . VAL A 1 282 ? 4.477 22.503 16.475 1.00 10.22 282 VAL A O 1
ATOM 4466 N N . ALA A 1 283 ? 3.847 24.096 17.907 1.00 11.65 283 ALA A N 1
ATOM 4467 C CA . ALA A 1 283 ? 2.433 23.935 17.580 1.00 12.54 283 ALA A CA 1
ATOM 4468 C C . ALA A 1 283 ? 2.150 24.250 16.109 1.00 11.36 283 ALA A C 1
ATOM 4469 O O . ALA A 1 283 ? 1.358 23.562 15.452 1.00 12.16 283 ALA A O 1
ATOM 4476 N N . ALA A 1 284 ? 2.806 25.272 15.562 1.00 10.91 284 ALA A N 1
ATOM 4477 C CA . ALA A 1 284 ? 2.587 25.629 14.168 1.00 10.90 284 ALA A CA 1
ATOM 4478 C C . ALA A 1 284 ? 3.047 24.498 13.258 1.00 9.99 284 ALA A C 1
ATOM 4479 O O . ALA A 1 284 ? 2.392 24.182 12.261 1.00 11.53 284 ALA A O 1
ATOM 4486 N N . ILE A 1 285 ? 4.195 23.908 13.565 1.00 9.49 285 ILE A N 1
ATOM 4487 C CA . ILE A 1 285 ? 4.670 22.825 12.729 1.00 9.01 285 ILE A CA 1
ATOM 4488 C C . ILE A 1 285 ? 3.750 21.599 12.883 1.00 9.38 285 ILE A C 1
ATOM 4489 O O . ILE A 1 285 ? 3.440 20.936 11.892 1.00 9.46 285 ILE A O 1
ATOM 4505 N N . ASN A 1 286 ? 3.261 21.350 14.092 1.00 10.63 286 ASN A N 1
ATOM 4506 C CA . ASN A 1 286 ? 2.321 20.245 14.303 1.00 11.18 286 ASN A CA 1
ATOM 4507 C C . ASN A 1 286 ? 1.098 20.405 13.419 1.00 11.09 286 ASN A C 1
ATOM 4508 O O . ASN A 1 28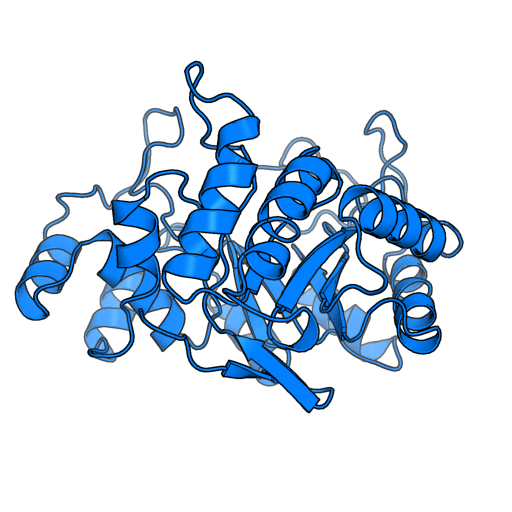6 ? 0.496 19.401 13.038 1.00 11.69 286 ASN A O 1
ATOM 4519 N N . GLN A 1 287 ? 0.748 21.631 13.053 1.00 11.09 287 GLN A N 1
ATOM 4520 C CA . GLN A 1 287 ? -0.433 21.861 12.253 1.00 12.10 287 GLN A CA 1
ATOM 4521 C C . GLN A 1 287 ? -0.309 21.403 10.806 1.00 11.33 287 GLN A C 1
ATOM 4522 O O . GLN A 1 287 ? -1.314 21.366 10.095 1.00 13.67 287 GLN A O 1
ATOM 4536 N N . PHE A 1 288 ? 0.906 21.091 10.345 1.00 9.58 288 PHE A N 1
ATOM 4537 C CA . PHE A 1 288 ? 1.087 20.490 9.034 1.00 10.58 288 PHE A CA 1
ATOM 4538 C C . PHE A 1 288 ? 0.644 19.001 8.990 1.00 10.28 288 PHE A C 1
ATOM 4539 O O . PHE A 1 288 ? 0.589 18.399 7.918 1.00 10.23 288 PHE A O 1
ATOM 4556 N N . ASN A 1 289 ? 0.342 18.403 10.143 1.00 9.34 289 ASN A N 1
ATOM 4557 C CA . ASN A 1 289 ? 0.084 16.967 10.147 1.00 10.20 289 ASN A CA 1
ATOM 4558 C C . ASN A 1 289 ? -1.024 16.565 9.189 1.00 10.29 289 ASN A C 1
ATOM 4559 O O . ASN A 1 289 ? -2.114 17.155 9.204 1.00 10.91 289 ASN A O 1
ATOM 4570 N N . LYS A 1 290 ? -0.772 15.486 8.446 1.00 11.07 290 LYS A N 1
ATOM 4571 C CA . LYS A 1 290 ? -1.752 14.867 7.562 1.00 12.08 290 LYS A CA 1
ATOM 4572 C C . LYS A 1 290 ? -1.847 13.368 7.830 1.00 13.85 290 LYS A C 1
ATOM 4573 O O . LYS A 1 290 ? -2.560 12.663 7.117 1.00 13.81 290 LYS A O 1
ATOM 4592 N N . ASN A 1 291 ? -1.104 12.866 8.814 1.00 11.06 291 ASN A N 1
ATOM 4593 C CA . ASN A 1 291 ? -0.957 11.410 9.010 1.00 11.71 291 ASN A CA 1
ATOM 4594 C C . ASN A 1 291 ? -0.625 10.740 7.688 1.00 13.04 291 ASN A C 1
ATOM 4595 O O . ASN A 1 291 ? -1.139 9.657 7.355 1.00 13.97 291 ASN A O 1
ATOM 4606 N N . HIS A 1 292 ? 0.277 11.350 6.942 1.00 11.38 292 HIS A N 1
ATOM 4607 C CA . HIS A 1 292 ? 0.667 10.862 5.637 1.00 10.41 292 HIS A CA 1
ATOM 4608 C C . HIS A 1 292 ? 2.098 10.380 5.759 1.00 11.80 292 HIS A C 1
ATOM 4609 O O . HIS A 1 292 ? 3.017 11.180 5.935 1.00 12.03 292 HIS A O 1
ATOM 4624 N N . ARG A 1 293 ? 2.281 9.071 5.642 1.00 11.30 293 ARG A N 1
ATOM 4625 C CA . ARG A 1 293 ? 3.574 8.450 5.859 1.00 9.39 293 ARG A CA 1
ATOM 4626 C C . ARG A 1 293 ? 4.458 8.509 4.640 1.00 11.04 293 ARG A C 1
ATOM 4627 O O . ARG A 1 293 ? 4.031 8.194 3.525 1.00 12.28 293 ARG A O 1
ATOM 4648 N N . VAL A 1 294 ? 5.703 8.913 4.838 1.00 9.97 294 VAL A N 1
ATOM 4649 C CA . VAL A 1 294 ? 6.764 8.721 3.868 1.00 11.01 294 VAL A CA 1
ATOM 4650 C C . VAL A 1 294 ? 6.992 7.235 3.599 1.00 13.75 294 VAL A C 1
ATOM 4651 O O . VAL A 1 294 ? 7.185 6.824 2.459 1.00 14.80 294 VAL A O 1
ATOM 4664 N N . ILE A 1 295 ? 6.985 6.434 4.659 1.00 10.42 295 ILE A N 1
ATOM 4665 C CA . ILE A 1 295 ? 7.253 4.992 4.542 1.00 12.92 295 ILE A CA 1
ATOM 4666 C C . ILE A 1 295 ? 5.925 4.244 4.507 1.00 13.08 295 ILE A C 1
ATOM 4667 O O . ILE A 1 295 ? 5.220 4.125 5.504 1.00 14.15 295 ILE A O 1
ATOM 4683 N N . ASP A 1 296 ? 5.600 3.784 3.311 1.00 15.33 296 ASP A N 1
ATOM 4684 C CA . ASP A 1 296 ? 4.336 3.125 3.024 1.00 17.28 296 ASP A CA 1
ATOM 4685 C C . ASP A 1 296 ? 4.577 1.615 2.962 1.00 14.29 296 ASP A C 1
ATOM 4686 O O . ASP A 1 296 ? 5.287 1.116 2.091 1.00 15.47 296 ASP A O 1
ATOM 4695 N N . ILE A 1 297 ? 4.018 0.884 3.910 1.00 12.81 297 ILE A N 1
ATOM 4696 C CA . ILE A 1 297 ? 4.134 -0.575 3.905 1.00 12.99 297 ILE A CA 1
ATOM 4697 C C . ILE A 1 297 ? 2.767 -1.243 3.681 1.00 12.44 297 ILE A C 1
ATOM 4698 O O . ILE A 1 297 ? 2.513 -2.345 4.128 1.00 12.41 297 ILE A O 1
ATOM 4714 N N . SER A 1 298 ? 1.902 -0.577 2.932 1.00 13.75 298 SER A N 1
ATOM 4715 C CA . SER A 1 298 ? 0.511 -1.015 2.837 1.00 13.49 298 SER A CA 1
ATOM 4716 C C . SER A 1 298 ? 0.322 -2.340 2.109 1.00 13.84 298 SER A C 1
ATOM 4717 O O . SER A 1 298 ? -0.722 -2.967 2.265 1.00 15.47 298 SER A O 1
ATOM 4725 N N . ASP A 1 299 ? 1.321 -2.810 1.371 1.00 12.28 299 ASP A N 1
ATOM 4726 C CA . ASP A 1 299 ? 1.223 -4.159 0.803 1.00 13.75 299 ASP A CA 1
ATOM 4727 C C . ASP A 1 299 ? 1.104 -5.225 1.906 1.00 14.66 299 ASP A C 1
ATOM 4728 O O . ASP A 1 299 ? 0.685 -6.353 1.631 1.00 15.41 299 ASP A O 1
ATOM 4737 N N . TRP A 1 300 ? 1.490 -4.881 3.140 1.00 13.33 300 TRP A N 1
ATOM 4738 C CA . TRP A 1 300 ? 1.475 -5.801 4.274 1.00 11.40 300 TRP A CA 1
ATOM 4739 C C . TRP A 1 300 ? 0.229 -5.624 5.155 1.00 10.45 300 TRP A C 1
ATOM 4740 O O . TRP A 1 300 ? 0.172 -6.187 6.243 1.00 11.65 300 TRP A O 1
ATOM 4761 N N . LYS A 1 301 ? -0.759 -4.864 4.684 1.00 10.56 301 LYS A N 1
ATOM 4762 C CA . LYS A 1 301 ? -1.890 -4.474 5.497 1.00 12.82 301 LYS A CA 1
ATOM 4763 C C . LYS A 1 301 ? -2.650 -5.644 6.106 1.00 13.13 301 LYS A C 1
ATOM 4764 O O . LYS A 1 301 ? -3.203 -5.516 7.211 1.00 12.90 301 LYS A O 1
ATOM 4783 N N . ASP A 1 302 ? -2.686 -6.781 5.404 1.00 12.65 302 ASP A N 1
ATOM 4784 C CA . ASP A 1 302 ? -3.444 -7.930 5.895 1.00 12.64 302 ASP A CA 1
ATOM 4785 C C . ASP A 1 302 ? -2.581 -8.880 6.713 1.00 11.90 302 ASP A C 1
ATOM 4786 O O . ASP A 1 302 ? -3.066 -9.921 7.164 1.00 13.10 302 ASP A O 1
ATOM 4795 N N . TYR A 1 303 ? -1.305 -8.558 6.902 1.00 11.24 303 TYR A N 1
ATOM 4796 C CA . TYR A 1 303 ? -0.418 -9.428 7.675 1.00 11.68 303 TYR A CA 1
ATOM 4797 C C . TYR A 1 303 ? -0.700 -9.328 9.164 1.00 11.67 303 TYR A C 1
ATOM 4798 O O . TYR A 1 303 ? -1.006 -8.234 9.680 1.00 11.16 303 TYR A O 1
ATOM 4816 N N . PRO A 1 304 ? -0.550 -10.453 9.878 1.00 10.66 304 PRO A N 1
ATOM 4817 C CA . PRO A 1 304 ? -0.625 -10.394 11.335 1.00 11.82 304 PRO A CA 1
ATOM 4818 C C . PRO A 1 304 ? 0.298 -9.313 11.875 1.00 11.13 304 PRO A C 1
ATOM 4819 O O . PRO A 1 304 ? 1.444 -9.207 11.426 1.00 10.96 304 PRO A O 1
ATOM 4830 N N . ASN A 1 305 ? -0.231 -8.528 12.808 1.00 10.57 305 ASN A N 1
ATOM 4831 C CA . ASN A 1 305 ? 0.534 -7.494 13.524 1.00 11.03 305 ASN A CA 1
ATOM 4832 C C . ASN A 1 305 ? 0.933 -6.290 12.649 1.00 10.35 305 ASN A C 1
ATOM 4833 O O . ASN A 1 305 ? 1.804 -5.485 13.027 1.00 10.97 305 ASN A O 1
ATOM 4844 N N . TYR A 1 306 ? 0.279 -6.087 11.509 1.00 10.02 306 TYR A N 1
ATOM 4845 C CA . TYR A 1 306 ? 0.473 -4.851 10.745 1.00 11.05 306 TYR A CA 1
ATOM 4846 C C . TYR A 1 306 ? 0.193 -3.666 11.657 1.00 11.52 306 TYR A C 1
ATOM 4847 O O . TYR A 1 306 ? -0.852 -3.619 12.303 1.00 11.22 306 TYR A O 1
ATOM 4865 N N . PRO A 1 307 ? 1.120 -2.688 11.706 1.00 9.29 307 PRO A N 1
ATOM 4866 C CA . PRO A 1 307 ? 1.016 -1.660 12.755 1.00 8.63 307 PRO A CA 1
ATOM 4867 C C . PRO A 1 307 ? 0.345 -0.373 12.293 1.00 10.46 307 PRO A C 1
ATOM 4868 O O . PRO A 1 307 ? 0.045 0.451 13.164 1.00 11.49 307 PRO A O 1
ATOM 4879 N N . ASN A 1 308 ? 0.134 -0.185 10.988 1.00 10.76 308 ASN A N 1
ATOM 4880 C CA . ASN A 1 308 ? -0.272 1.107 10.473 1.00 11.68 308 ASN A CA 1
ATOM 4881 C C . ASN A 1 308 ? -1.734 1.082 10.070 1.00 12.95 308 ASN A C 1
ATOM 4882 O O . ASN A 1 308 ? -2.162 1.985 9.319 1.00 16.00 308 ASN A O 1
#

InterPro domains:
  IPR018170 Aldo/keto reductase, conserved site [PS00062] (143-160)
  IPR018170 Aldo/keto reductase, conserved site [PS00063] (257-272)
  IPR018170 Aldo/keto reductase, conserved site [PS00798] (48-65)
  IPR020471 Aldo-keto reductase [PIRSF000097] (4-307)
  IPR020471 Aldo-keto reductase [PR00069] (44-68)
  IPR020471 Aldo-keto reductase [PR00069] (104-122)
  IPR020471 Aldo-keto reductase [PR00069] (143-160)
  IPR020471 Aldo-keto reductase [PR00069] (177-206)
  IPR020471 Aldo-keto reductase [PR00069] (224-248)
  IPR020471 Aldo-keto reductase [PTHR11732] (7-290)
  IPR023210 NADP-dependent oxidoreductase domain [PF00248] (21-289)
  IPR036812 NAD(P)-dependent oxidoreductase domain superfamily [G3DSA:3.20.20.100] (1-308)
  IPR036812 NAD(P)-dependent oxidoreductase domain superfamily [SSF51430] (8-303)
  IPR044488 Aldo-keto reductase family 2E [cd19116] (6-295)

Nearest PDB structures (foldseek):
  3wcz-assembly1_A  TM=1.003E+00  e=8.745E-66  Bombyx mori
  3h4g-assembly1_A  TM=9.219E-01  e=1.511E-33  Sus scrofa
  4gac-assembly1_A  TM=9.201E-01  e=2.281E-33  Mus musculus
  3fx4-assembly1_A  TM=9.227E-01  e=3.873E-33  Sus scrofa
  1cwn-assembly1_A  TM=9.156E-01  e=1.413E-32  Sus scrofa

CATH classification: 3.20.20.100

B-factor: mean 14.62, std 7.51, range [5.79, 57.09]